Protein AF-A0A2D8HMZ0-F1 (afdb_monomer)

Sequence (240 aa):
MDLAPVIDDAEAVPITANALNLPIRTHDDRSRSYRYSRNSVSSGREVEQSEIVRIVREVLAQGSRTVHESLTPRTPSPRETVTAQVAQSTCLERAAQYVNQLTDSVGAKRIEVVGDPTMAPRGVFAWNSIKIRGCVSKSVLAHEVGHYIHALSSGWSWGTMSADSMVFCIGFDSETDRCEGGWLSDGGKTSEALVAPGVEHAAHCIGYVLSDIYGSYTKCPHDHLITEAHNRIQLLHTFL

Secondary structure (DSSP, 8-state):
---PPPP---PBPP--TT---------------------------SSHHHHHHHHHHHHHHHHHHSS-S-----PPPHHHHHHHHHHHHHHHHHHHHHHHHHHHTTTPPPPEEEE-TTS-SSEEE-SSEEEE-SPPPHHHHHHHHHHHHHHHHTTS-HHHHHHHGGGG-TTEETTTTEETTS-B-HHHHHHHHTT-TTHHHHHHHHHHHHH---STTS----HHHHHHHHHHHHHHHHH-

Nearest PDB structures (foldseek):
  6u7f-assembly2_B  TM=3.891E-01  e=1.536E-01  Homo sapiens
  8sln-assembly1_A-2  TM=3.031E-01  e=3.774E-01  Deinococcus geothermalis DSM 11300
  7tu2-assembly1_B-2  TM=3.751E-01  e=7.009E+00  Leeuwenhoekiella blandensis MED217
  7tu8-assembly1_A  TM=3.885E-01  e=8.776E+00  Leeuwenhoekiella blandensis MED217

Structure (mmCIF, N/CA/C/O backbone):
data_AF-A0A2D8HMZ0-F1
#
_entry.id   AF-A0A2D8HMZ0-F1
#
loop_
_atom_site.group_PDB
_atom_site.id
_atom_site.type_symbol
_atom_site.label_atom_id
_atom_site.label_alt_id
_atom_site.label_comp_id
_atom_site.label_asym_id
_atom_site.label_entity_id
_atom_site.label_seq_id
_atom_site.pdbx_PDB_ins_code
_atom_site.Cartn_x
_atom_site.Cartn_y
_atom_site.Cartn_z
_atom_site.occupancy
_atom_site.B_iso_or_equiv
_atom_site.auth_seq_id
_atom_site.auth_comp_id
_atom_site.auth_asym_id
_atom_site.auth_atom_id
_atom_site.pdbx_PDB_model_num
ATOM 1 N N . MET A 1 1 ? 20.963 1.931 10.774 1.00 39.38 1 MET A N 1
ATOM 2 C CA . MET A 1 1 ? 19.556 1.643 10.449 1.00 39.38 1 MET A CA 1
ATOM 3 C C . MET A 1 1 ? 19.066 2.852 9.691 1.00 39.38 1 MET A C 1
ATOM 5 O O . MET A 1 1 ? 18.973 3.909 10.303 1.00 39.38 1 MET A O 1
ATOM 9 N N . ASP A 1 2 ? 18.889 2.726 8.380 1.00 46.28 2 ASP A N 1
ATOM 10 C CA . ASP A 1 2 ? 18.288 3.795 7.586 1.00 46.28 2 ASP A CA 1
ATOM 11 C C . ASP A 1 2 ? 16.826 3.924 8.004 1.00 46.28 2 ASP A C 1
ATOM 13 O O . ASP A 1 2 ? 16.095 2.932 8.056 1.00 46.28 2 ASP A O 1
ATOM 17 N N . LEU A 1 3 ? 16.432 5.131 8.403 1.00 54.38 3 LEU A N 1
ATOM 18 C CA . LEU A 1 3 ? 15.049 5.419 8.744 1.00 54.38 3 LEU A CA 1
ATOM 19 C C . LEU A 1 3 ? 14.260 5.430 7.444 1.00 54.38 3 LEU A C 1
ATOM 21 O O . LEU A 1 3 ? 14.483 6.277 6.581 1.00 54.38 3 LEU A O 1
ATOM 25 N N . ALA A 1 4 ? 13.361 4.470 7.308 1.00 59.84 4 ALA A N 1
ATOM 26 C CA . ALA A 1 4 ? 12.454 4.439 6.187 1.00 59.84 4 ALA A CA 1
ATOM 27 C C . ALA A 1 4 ? 11.478 5.627 6.254 1.00 59.84 4 ALA A C 1
ATOM 29 O O . ALA A 1 4 ? 11.056 6.007 7.356 1.00 59.84 4 ALA A O 1
ATOM 30 N N . PRO A 1 5 ? 11.118 6.227 5.109 1.00 72.00 5 PRO A N 1
ATOM 31 C CA . PRO A 1 5 ? 10.159 7.316 5.085 1.00 72.00 5 PRO A CA 1
ATOM 32 C C . PRO A 1 5 ? 8.776 6.830 5.527 1.00 72.00 5 PRO A C 1
ATOM 34 O O . PRO A 1 5 ? 8.426 5.652 5.412 1.00 72.00 5 PRO A O 1
ATOM 37 N N . VAL A 1 6 ? 7.981 7.771 6.032 1.00 62.69 6 VAL A N 1
ATOM 38 C CA . VAL A 1 6 ? 6.532 7.595 6.108 1.00 62.69 6 VAL A CA 1
ATOM 39 C C . VAL A 1 6 ? 6.020 7.692 4.678 1.00 62.69 6 VAL A C 1
ATOM 41 O O . VAL A 1 6 ? 6.245 8.712 4.027 1.00 62.69 6 VAL A O 1
ATOM 44 N N . ILE A 1 7 ? 5.399 6.625 4.194 1.00 58.69 7 ILE A N 1
ATOM 45 C CA . ILE A 1 7 ? 4.913 6.552 2.822 1.00 58.69 7 ILE A CA 1
ATOM 46 C C . ILE A 1 7 ? 3.508 7.167 2.816 1.00 58.69 7 ILE A C 1
ATOM 48 O O . ILE A 1 7 ? 2.666 6.774 3.621 1.00 58.69 7 ILE A O 1
ATOM 52 N N . ASP A 1 8 ? 3.317 8.220 2.020 1.00 57.41 8 ASP A N 1
ATOM 53 C CA . ASP A 1 8 ? 2.066 8.978 1.938 1.00 57.41 8 ASP A CA 1
ATOM 54 C C . ASP A 1 8 ? 1.341 8.654 0.627 1.00 57.41 8 ASP A C 1
ATOM 56 O O . ASP A 1 8 ? 1.974 8.578 -0.427 1.00 57.41 8 ASP A O 1
ATOM 60 N N . ASP A 1 9 ? 0.023 8.494 0.724 1.00 56.12 9 ASP A N 1
ATOM 61 C CA . ASP A 1 9 ? -0.858 7.932 -0.294 1.00 56.12 9 ASP A CA 1
ATOM 62 C C . ASP A 1 9 ? -0.676 8.554 -1.686 1.00 56.12 9 ASP A C 1
ATOM 64 O O . ASP A 1 9 ? -0.770 9.775 -1.882 1.00 56.12 9 ASP A O 1
ATOM 68 N N . ALA A 1 10 ? -0.591 7.693 -2.696 1.00 60.09 10 ALA A N 1
ATOM 69 C CA . ALA A 1 10 ? -0.873 8.050 -4.074 1.00 60.09 10 ALA A CA 1
ATOM 70 C C . ALA A 1 10 ? -2.280 7.586 -4.481 1.00 60.09 10 ALA A C 1
ATOM 72 O O . ALA A 1 10 ? -2.564 6.394 -4.605 1.00 60.09 10 ALA A O 1
ATOM 73 N N . GLU A 1 11 ? -3.183 8.533 -4.749 1.00 61.88 11 GLU A N 1
ATOM 74 C CA . GLU A 1 11 ? -4.528 8.199 -5.228 1.00 61.88 11 GLU A CA 1
ATOM 75 C C . GLU A 1 11 ? -4.494 7.660 -6.669 1.00 61.88 11 GLU A C 1
ATOM 77 O O . GLU A 1 11 ? -3.919 8.280 -7.576 1.00 61.88 11 GLU A O 1
ATOM 82 N N . ALA A 1 12 ? -5.173 6.532 -6.905 1.00 58.41 12 ALA A N 1
ATOM 83 C CA . ALA A 1 12 ? -5.391 5.990 -8.243 1.00 58.41 12 ALA A CA 1
ATOM 84 C C . ALA A 1 12 ? -6.479 6.744 -9.019 1.00 58.41 12 ALA A C 1
ATOM 86 O O . ALA A 1 12 ? -7.501 7.146 -8.462 1.00 58.41 12 ALA A O 1
ATOM 87 N N . VAL A 1 13 ? -6.329 6.840 -10.347 1.00 49.44 13 VAL A N 1
ATOM 88 C CA . VAL A 1 13 ? -7.386 7.394 -11.210 1.00 49.44 13 VAL A CA 1
ATOM 89 C C . VAL A 1 13 ? -8.573 6.416 -11.289 1.00 49.44 13 VAL A C 1
ATOM 91 O O . VAL A 1 13 ? -8.369 5.238 -11.631 1.00 49.44 13 VAL A O 1
ATOM 94 N N . PRO A 1 14 ? -9.824 6.855 -11.047 1.00 44.34 14 PRO A N 1
ATOM 95 C CA . PRO A 1 14 ? -11.000 6.025 -11.294 1.00 44.34 14 PRO A CA 1
ATOM 96 C C . PRO A 1 14 ? -11.150 5.753 -12.799 1.00 44.34 14 PRO A C 1
ATOM 98 O O . PRO A 1 14 ? -11.305 6.676 -13.596 1.00 44.34 14 PRO A O 1
ATOM 101 N N . ILE A 1 15 ? -11.119 4.479 -13.208 1.00 42.75 15 ILE A N 1
ATOM 102 C CA . ILE A 1 15 ? -11.474 4.090 -14.582 1.00 42.75 15 ILE A CA 1
ATOM 103 C C . ILE A 1 15 ? -12.991 3.926 -14.621 1.00 42.75 15 ILE A C 1
ATOM 105 O O . ILE A 1 15 ? -13.540 3.026 -13.988 1.00 42.75 15 ILE A O 1
ATOM 109 N N . THR A 1 16 ? -13.677 4.783 -15.374 1.00 31.58 16 THR A N 1
ATOM 110 C CA . THR A 1 16 ? -15.047 4.484 -15.800 1.00 31.58 16 THR A CA 1
ATOM 111 C C . THR A 1 16 ? -14.987 3.320 -16.792 1.00 31.58 16 THR A C 1
ATOM 113 O O . THR A 1 16 ? -14.146 3.305 -17.688 1.00 31.58 16 THR A O 1
ATOM 116 N N . ALA A 1 17 ? -15.847 2.316 -16.618 1.00 31.31 17 ALA A N 1
ATOM 117 C CA . ALA A 1 17 ? -15.794 1.009 -17.288 1.00 31.31 17 ALA A CA 1
ATOM 118 C C . ALA A 1 17 ? -15.995 1.006 -18.830 1.00 31.31 17 ALA A C 1
ATOM 120 O O . ALA A 1 17 ? -16.311 -0.030 -19.401 1.00 31.31 17 ALA A O 1
ATOM 121 N N . ASN A 1 18 ? -15.790 2.127 -19.529 1.00 30.95 18 ASN A N 1
ATOM 122 C CA . ASN A 1 18 ? -16.039 2.270 -20.970 1.00 30.95 18 ASN A CA 1
ATOM 123 C C . ASN A 1 18 ? -14.775 2.338 -21.852 1.00 30.95 18 ASN A C 1
ATOM 125 O O . ASN A 1 18 ? -14.897 2.586 -23.048 1.00 30.95 18 ASN A O 1
ATOM 129 N N . ALA A 1 19 ? -13.569 2.116 -21.318 1.00 32.25 19 ALA A N 1
ATOM 130 C CA . ALA A 1 19 ? -12.326 2.248 -22.098 1.00 32.25 19 ALA A CA 1
ATOM 131 C C . ALA A 1 19 ? -11.781 0.938 -22.714 1.00 32.25 19 ALA A C 1
ATOM 133 O O . ALA A 1 19 ? -10.764 0.965 -23.404 1.00 32.25 19 ALA A O 1
ATOM 134 N N . LEU A 1 20 ? -12.451 -0.205 -22.534 1.00 33.38 20 LEU A N 1
ATOM 135 C CA . LEU A 1 20 ? -12.100 -1.459 -23.215 1.00 33.38 20 LEU A CA 1
ATOM 136 C C . LEU A 1 20 ? -12.752 -1.515 -24.603 1.00 33.38 20 LEU A C 1
ATOM 138 O O . LEU A 1 20 ? -13.708 -2.256 -24.793 1.00 33.38 20 LEU A O 1
ATOM 142 N N . ASN A 1 21 ? -12.290 -0.688 -25.550 1.00 33.19 21 ASN A N 1
ATOM 143 C CA . ASN A 1 21 ? -12.418 -0.941 -26.997 1.00 33.19 21 ASN A CA 1
ATOM 144 C C . ASN A 1 21 ? -11.775 0.173 -27.835 1.00 33.19 21 ASN A C 1
ATOM 146 O O . ASN A 1 21 ? -12.470 0.890 -28.547 1.00 33.19 21 ASN A O 1
ATOM 150 N N . LEU A 1 22 ? -10.447 0.301 -27.824 1.00 29.25 22 LEU A N 1
ATOM 151 C CA . LEU A 1 22 ? -9.743 0.876 -28.976 1.00 29.25 22 LEU A CA 1
ATOM 152 C C . LEU A 1 22 ? -8.413 0.137 -29.202 1.00 29.25 22 LEU A C 1
ATOM 154 O O . LEU A 1 22 ? -7.592 0.078 -28.287 1.00 29.25 22 LEU A O 1
ATOM 158 N N . PRO A 1 23 ? -8.177 -0.441 -30.396 1.00 30.45 23 PRO A N 1
ATOM 159 C CA . PRO A 1 23 ? -6.917 -1.098 -30.708 1.00 30.45 23 PRO A CA 1
ATOM 160 C C . PRO A 1 23 ? -5.803 -0.058 -30.862 1.00 30.45 23 PRO A C 1
ATOM 162 O O . PRO A 1 23 ? -5.932 0.914 -31.611 1.00 30.45 23 PRO A O 1
ATOM 165 N N . ILE A 1 24 ? -4.693 -0.297 -30.164 1.00 31.02 24 ILE A N 1
ATOM 166 C CA . ILE A 1 24 ? -3.445 0.462 -30.269 1.00 31.02 24 ILE A CA 1
ATOM 167 C C . ILE A 1 24 ? -2.937 0.338 -31.713 1.00 31.02 24 ILE A C 1
ATOM 169 O O . ILE A 1 24 ? -2.471 -0.720 -32.132 1.00 31.02 24 ILE A O 1
ATOM 173 N N . ARG A 1 25 ? -3.045 1.417 -32.499 1.00 27.14 25 ARG A N 1
ATOM 174 C CA . ARG A 1 25 ? -2.344 1.536 -33.783 1.00 27.14 25 ARG A CA 1
ATOM 175 C C . ARG A 1 25 ? -0.911 1.972 -33.515 1.00 27.14 25 ARG A C 1
ATOM 177 O O . ARG A 1 25 ? -0.662 3.112 -33.140 1.00 27.14 25 ARG A O 1
ATOM 184 N N . THR A 1 26 ? 0.019 1.066 -33.774 1.00 34.50 26 THR A N 1
ATOM 185 C CA . THR A 1 26 ? 1.427 1.372 -34.017 1.00 34.50 26 THR A CA 1
ATOM 186 C C . THR A 1 26 ? 1.543 2.284 -35.239 1.00 34.50 26 THR A C 1
ATOM 188 O O . THR A 1 26 ? 1.126 1.885 -36.328 1.00 34.50 26 THR A O 1
ATOM 191 N N . HIS A 1 27 ? 2.117 3.478 -35.093 1.00 29.09 27 HIS A N 1
ATOM 192 C CA . HIS A 1 27 ? 2.704 4.184 -36.228 1.00 29.09 27 HIS A CA 1
ATOM 193 C C . HIS A 1 27 ? 3.986 4.910 -35.833 1.00 29.09 27 HIS A C 1
ATOM 195 O O . HIS A 1 27 ? 4.018 5.720 -34.910 1.00 29.09 27 HIS A O 1
ATOM 201 N N . ASP A 1 28 ? 5.008 4.541 -36.589 1.00 29.94 28 ASP A N 1
ATOM 202 C CA . ASP A 1 28 ? 6.397 4.961 -36.582 1.00 29.94 28 ASP A CA 1
ATOM 203 C C . ASP A 1 28 ? 6.597 6.323 -37.284 1.00 29.94 28 ASP A C 1
ATOM 205 O O . ASP A 1 28 ? 5.830 6.680 -38.182 1.00 29.94 28 ASP A O 1
ATOM 209 N N . ASP A 1 29 ? 7.658 7.022 -36.873 1.00 32.66 29 ASP A N 1
ATOM 210 C CA . ASP A 1 29 ? 8.452 8.061 -37.553 1.00 32.66 29 ASP A CA 1
ATOM 211 C C . ASP A 1 29 ? 7.802 9.147 -38.449 1.00 32.66 29 ASP A C 1
ATOM 213 O O . ASP A 1 29 ? 7.353 8.886 -39.566 1.00 32.66 29 ASP A O 1
ATOM 217 N N . ARG A 1 30 ? 8.004 10.433 -38.088 1.00 28.33 30 ARG A N 1
ATOM 218 C CA . ARG A 1 30 ? 8.877 11.358 -38.862 1.00 28.33 30 ARG A CA 1
ATOM 219 C C . ARG A 1 30 ? 8.951 12.790 -38.321 1.00 28.33 30 ARG A C 1
ATOM 221 O O . ARG A 1 30 ? 7.962 13.441 -38.002 1.00 28.33 30 ARG A O 1
ATOM 228 N N . SER A 1 31 ? 10.171 13.309 -38.398 1.00 33.91 31 SER A N 1
ATOM 229 C CA . SER A 1 31 ? 10.621 14.690 -38.236 1.00 33.91 31 SER A CA 1
ATOM 230 C C . SER A 1 31 ? 9.743 15.753 -38.916 1.00 33.91 31 SER A C 1
ATOM 232 O O . SER A 1 31 ? 9.449 15.640 -40.108 1.00 33.91 31 SER A O 1
ATOM 234 N N . ARG A 1 32 ? 9.492 16.886 -38.237 1.00 32.19 32 ARG A N 1
ATOM 235 C CA . ARG A 1 32 ? 9.412 18.199 -38.908 1.00 32.19 32 ARG A CA 1
ATOM 236 C C . ARG A 1 32 ? 9.551 19.390 -37.955 1.00 32.19 32 ARG A C 1
ATOM 238 O O . ARG A 1 32 ? 8.649 19.741 -37.207 1.00 32.19 32 ARG A O 1
ATOM 245 N N . SER A 1 33 ? 10.707 20.038 -38.077 1.00 32.75 33 SER A N 1
ATOM 246 C CA . SER A 1 33 ? 10.974 21.427 -37.702 1.00 32.75 33 SER A CA 1
ATOM 247 C C . SER A 1 33 ? 9.959 22.377 -38.348 1.00 32.75 33 SER A C 1
ATOM 249 O O . SER A 1 33 ? 9.762 22.314 -39.563 1.00 32.75 33 SER A O 1
ATOM 251 N N . TYR A 1 34 ? 9.379 23.291 -37.563 1.00 29.34 34 TYR A N 1
ATOM 252 C CA . TYR A 1 34 ? 8.787 24.519 -38.091 1.00 29.34 34 TYR A CA 1
ATOM 253 C C . TYR A 1 34 ? 9.207 25.747 -37.281 1.00 29.34 34 TYR A C 1
ATOM 255 O O . TYR A 1 34 ? 9.022 25.843 -36.070 1.00 29.34 34 TYR A O 1
ATOM 263 N N . ARG A 1 35 ? 9.805 26.680 -38.028 1.00 29.39 35 ARG A N 1
ATOM 264 C CA . ARG A 1 35 ? 10.269 28.006 -37.628 1.00 29.39 35 ARG A CA 1
ATOM 265 C C . ARG A 1 35 ? 9.114 28.876 -37.137 1.00 29.39 35 ARG A C 1
ATOM 267 O O . ARG A 1 35 ? 8.067 28.952 -37.774 1.00 29.39 35 ARG A O 1
ATOM 274 N N . TYR A 1 36 ? 9.389 29.621 -36.074 1.00 26.03 36 TYR A N 1
ATOM 275 C CA . TYR A 1 36 ? 8.614 30.775 -35.638 1.00 26.03 36 TYR A CA 1
ATOM 276 C C . TYR A 1 36 ? 8.790 31.924 -36.645 1.00 26.03 36 TYR A C 1
ATOM 278 O O . TYR A 1 36 ? 9.917 32.320 -36.940 1.00 26.03 36 TYR A O 1
ATOM 286 N N . SER A 1 37 ? 7.689 32.483 -37.145 1.00 27.66 37 SER A N 1
ATOM 287 C CA . SER A 1 37 ? 7.674 33.788 -37.810 1.00 27.66 37 SER A CA 1
ATOM 288 C C . SER A 1 37 ? 6.446 34.546 -37.313 1.00 27.66 37 SER A C 1
ATOM 290 O O . SER A 1 37 ? 5.314 34.118 -37.529 1.00 27.66 37 SER A O 1
ATOM 292 N N . ARG A 1 38 ? 6.672 35.631 -36.566 1.00 30.23 38 ARG A N 1
ATOM 293 C CA . ARG A 1 38 ? 5.640 36.487 -35.968 1.00 30.23 38 ARG A CA 1
ATOM 294 C C . ARG A 1 38 ? 5.696 37.843 -36.662 1.00 30.23 38 ARG A C 1
ATOM 296 O O . ARG A 1 38 ? 6.752 38.464 -36.635 1.00 30.23 38 ARG A O 1
ATOM 303 N N . ASN A 1 39 ? 4.581 38.273 -37.256 1.00 27.94 39 ASN A N 1
ATOM 304 C CA . ASN A 1 39 ? 4.075 39.654 -37.215 1.00 27.94 39 ASN A CA 1
ATOM 305 C C . ASN A 1 39 ? 2.786 39.790 -38.042 1.00 27.94 39 ASN A C 1
ATOM 307 O O . ASN A 1 39 ? 2.826 39.696 -39.265 1.00 27.94 39 ASN A O 1
ATOM 311 N N . SER A 1 40 ? 1.654 40.063 -37.384 1.00 29.70 40 SER A N 1
ATOM 312 C CA . SER A 1 40 ? 0.763 41.210 -37.669 1.00 29.70 40 SER A CA 1
ATOM 313 C C . SER A 1 40 ? -0.453 41.226 -36.723 1.00 29.70 40 SER A C 1
ATOM 315 O O . SER A 1 40 ? -0.867 40.203 -36.190 1.00 29.70 40 SER A O 1
ATOM 317 N N . VAL A 1 41 ? -0.920 42.447 -36.459 1.00 35.84 41 VAL A N 1
ATOM 318 C CA . VAL A 1 41 ? -1.784 42.957 -35.378 1.00 35.84 41 VAL A CA 1
ATOM 319 C C . VAL A 1 41 ? -3.283 42.778 -35.679 1.00 35.84 41 VAL A C 1
ATOM 321 O O . VAL A 1 41 ? -3.665 42.887 -36.839 1.00 35.84 41 VAL A O 1
ATOM 324 N N . SER A 1 42 ? -4.142 42.643 -34.653 1.00 30.19 42 SER A N 1
ATOM 325 C CA . SER A 1 42 ? -5.484 43.265 -34.668 1.00 30.19 42 SER A CA 1
ATOM 326 C C . SER A 1 42 ? -6.110 43.388 -33.268 1.00 30.19 42 SER A C 1
ATOM 328 O O . SER A 1 42 ? -6.012 42.480 -32.443 1.00 30.19 42 SER A O 1
ATOM 330 N N . SER A 1 43 ? -6.723 44.550 -33.029 1.00 39.50 43 SER A N 1
ATOM 331 C CA . SER A 1 43 ? -7.375 45.043 -31.812 1.00 39.50 43 SER A CA 1
ATOM 332 C C . SER A 1 43 ? -8.502 44.160 -31.277 1.00 39.50 43 SER A C 1
ATOM 334 O O . SER A 1 43 ? -9.338 43.680 -32.037 1.00 39.50 43 SER A O 1
ATOM 336 N N . GLY A 1 44 ? -8.602 44.065 -29.946 1.00 35.50 44 GLY A N 1
ATOM 337 C CA . GLY A 1 44 ? -9.776 43.485 -29.281 1.00 35.50 44 GLY A CA 1
ATOM 338 C C . GLY A 1 44 ? -9.672 43.298 -27.765 1.00 35.50 44 GLY A C 1
ATOM 339 O O . GLY A 1 44 ? -10.327 42.412 -27.23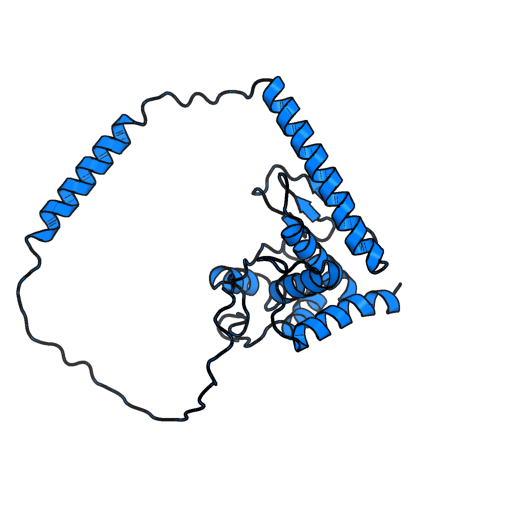7 1.00 35.50 44 GLY A O 1
ATOM 340 N N . ARG A 1 45 ? -8.828 44.058 -27.049 1.00 39.59 45 ARG A N 1
ATOM 341 C CA . ARG A 1 45 ? -8.457 43.730 -25.655 1.00 39.59 45 ARG A CA 1
ATOM 342 C C . ARG A 1 45 ? -8.629 44.834 -24.611 1.00 39.59 45 ARG A C 1
ATOM 344 O O . ARG A 1 45 ? -8.128 44.681 -23.504 1.00 39.59 45 ARG A O 1
ATOM 351 N N . GLU A 1 46 ? -9.354 45.907 -24.920 1.00 40.03 46 GLU A N 1
ATOM 352 C CA . GLU A 1 46 ? -9.531 47.017 -23.964 1.00 40.03 46 GLU A CA 1
ATOM 353 C C . GLU A 1 46 ? -10.936 47.133 -23.354 1.00 40.03 46 GLU A C 1
ATOM 355 O O . GLU A 1 46 ? -11.132 47.945 -22.457 1.00 40.03 46 GLU A O 1
ATOM 360 N N . VAL A 1 47 ? -11.902 46.286 -23.736 1.00 41.38 47 VAL A N 1
ATOM 361 C CA . VAL A 1 47 ? -13.265 46.335 -23.156 1.00 41.38 47 VAL A CA 1
ATOM 362 C C . VAL A 1 47 ? -13.492 45.272 -22.062 1.00 41.38 47 VAL A C 1
ATOM 364 O O . VAL A 1 47 ? -14.192 45.546 -21.089 1.00 41.38 47 VAL A O 1
ATOM 367 N N . GLU A 1 48 ? -12.822 44.112 -22.117 1.00 45.12 48 GLU A N 1
ATOM 368 C CA . GLU A 1 48 ? -13.021 43.009 -21.148 1.00 45.12 48 GLU A CA 1
ATOM 369 C C . GLU A 1 48 ? -12.365 43.223 -19.771 1.00 45.12 48 GLU A C 1
ATOM 371 O O . GLU A 1 48 ? -12.805 42.642 -18.778 1.00 45.12 48 GLU A O 1
ATOM 376 N N . GLN A 1 49 ? -11.338 44.075 -19.653 1.00 44.16 49 GLN A N 1
ATOM 377 C CA . GLN A 1 49 ? -10.679 44.291 -18.355 1.00 44.16 49 GLN A CA 1
ATOM 378 C C . GLN A 1 49 ? -11.553 45.073 -17.363 1.00 44.16 49 GLN A C 1
ATOM 380 O O . GLN A 1 49 ? -11.386 44.919 -16.154 1.00 44.16 49 GLN A O 1
ATOM 385 N N . SER A 1 50 ? -12.508 45.879 -17.838 1.00 52.72 50 SER A N 1
ATOM 386 C CA . SER A 1 50 ? -13.348 46.694 -16.947 1.00 52.72 50 SER A CA 1
ATOM 387 C C . SER A 1 50 ? -14.404 45.867 -16.202 1.00 52.72 50 SER A C 1
ATOM 389 O O . SER A 1 50 ? -14.707 46.142 -15.038 1.00 52.72 50 SER A O 1
ATOM 391 N N . GLU A 1 51 ? -14.918 44.808 -16.832 1.00 53.09 51 GLU A N 1
ATOM 392 C CA . GLU A 1 51 ? -15.998 43.995 -16.276 1.00 53.09 51 GLU A CA 1
ATOM 393 C C . GLU A 1 51 ? -15.473 42.971 -15.262 1.00 53.09 51 GLU A C 1
ATOM 395 O O . GLU A 1 51 ? -16.042 42.825 -14.178 1.00 53.09 51 GLU A O 1
ATOM 400 N N . ILE A 1 52 ? -14.311 42.367 -15.537 1.00 54.88 52 ILE A N 1
ATOM 401 C CA . ILE A 1 52 ? -13.625 41.462 -14.601 1.00 54.88 52 ILE A CA 1
ATOM 402 C C . ILE A 1 52 ? -13.228 42.210 -13.322 1.00 54.88 52 ILE A C 1
ATOM 404 O O . ILE A 1 52 ? -13.438 41.707 -12.220 1.00 54.88 52 ILE A O 1
ATOM 408 N N . VAL A 1 53 ? -12.722 43.443 -13.434 1.00 55.66 53 VAL A N 1
ATOM 409 C CA . VAL A 1 53 ? -12.350 44.253 -12.260 1.00 55.66 53 VAL A CA 1
ATOM 410 C C . VAL A 1 53 ? -13.578 44.630 -11.419 1.00 55.66 53 VAL A C 1
ATOM 412 O O . VAL A 1 53 ? -13.485 44.674 -10.189 1.00 55.66 53 VAL A O 1
ATOM 415 N N . ARG A 1 54 ? -14.744 44.847 -12.046 1.00 59.97 54 ARG A N 1
ATOM 416 C CA . ARG A 1 54 ? -16.008 45.086 -11.330 1.00 59.97 54 ARG A CA 1
ATOM 417 C C . ARG A 1 54 ? -16.473 43.837 -10.576 1.00 59.97 54 ARG A C 1
ATOM 419 O O . ARG A 1 54 ? -16.778 43.941 -9.390 1.00 59.97 54 ARG A O 1
ATOM 426 N N . ILE A 1 55 ? -16.454 42.673 -11.229 1.00 56.69 55 ILE A N 1
ATOM 427 C CA . ILE A 1 55 ? -16.844 41.388 -10.625 1.00 56.69 55 ILE A CA 1
ATOM 428 C C . ILE A 1 55 ? -15.926 41.050 -9.445 1.00 56.69 55 ILE A C 1
ATOM 430 O O . ILE A 1 55 ? -16.407 40.699 -8.371 1.00 56.69 55 ILE A O 1
ATOM 434 N N . VAL A 1 56 ? -14.610 41.237 -9.589 1.00 57.25 56 VAL A N 1
ATOM 435 C CA . VAL A 1 56 ? -13.648 40.992 -8.502 1.00 57.25 56 VAL A CA 1
ATOM 436 C C . VAL A 1 56 ? -13.909 41.913 -7.304 1.00 57.25 56 VAL A C 1
ATOM 438 O O . VAL A 1 56 ? -13.847 41.456 -6.164 1.00 57.25 56 VAL A O 1
ATOM 441 N N . ARG A 1 57 ? -14.268 43.188 -7.519 1.00 57.00 57 ARG A N 1
ATOM 442 C CA . ARG A 1 57 ? -14.643 44.090 -6.413 1.00 57.00 57 ARG A CA 1
ATOM 443 C C . ARG A 1 57 ? -15.959 43.706 -5.742 1.00 57.00 57 ARG A C 1
ATOM 445 O O . ARG A 1 57 ? -16.043 43.812 -4.522 1.00 57.00 57 ARG A O 1
ATOM 452 N N . GLU A 1 58 ? -16.965 43.262 -6.494 1.00 54.81 58 GLU A N 1
ATOM 453 C CA . GLU A 1 58 ? -18.237 42.792 -5.923 1.00 54.81 58 GLU A CA 1
ATOM 454 C C . GLU A 1 58 ? -18.050 41.510 -5.099 1.00 54.81 58 GLU A C 1
ATOM 456 O O . GLU A 1 58 ? -18.565 41.428 -3.983 1.00 54.81 58 GLU A O 1
ATOM 461 N N . VAL A 1 59 ? -17.235 40.563 -5.577 1.00 55.56 59 VAL A N 1
ATOM 462 C CA . VAL A 1 59 ? -16.894 39.330 -4.845 1.00 55.56 59 VAL A CA 1
ATOM 463 C C . VAL A 1 59 ? -16.095 39.637 -3.576 1.00 55.56 59 VAL A C 1
ATOM 465 O O . VAL A 1 59 ? -16.390 39.088 -2.515 1.00 55.56 59 VAL A O 1
ATOM 468 N N . LEU A 1 60 ? -15.132 40.564 -3.635 1.00 53.00 60 LEU A N 1
ATOM 469 C CA . LEU A 1 60 ? -14.374 40.987 -2.451 1.00 53.00 60 LEU A CA 1
ATOM 470 C C . LEU A 1 60 ? -15.258 41.729 -1.432 1.00 53.00 60 LEU A C 1
ATOM 472 O O . LEU A 1 60 ? -15.126 41.505 -0.230 1.00 53.00 60 LEU A O 1
ATOM 476 N N . ALA A 1 61 ? -16.207 42.552 -1.887 1.00 49.38 61 ALA A N 1
ATOM 477 C CA . ALA A 1 61 ? -17.151 43.239 -1.004 1.00 49.38 61 ALA A CA 1
ATOM 478 C C . ALA A 1 61 ? -18.172 42.282 -0.356 1.00 49.38 61 ALA A C 1
ATOM 480 O O . ALA A 1 61 ? -18.570 42.500 0.792 1.00 49.38 61 ALA A O 1
ATOM 481 N N . GLN A 1 62 ? -18.576 41.214 -1.054 1.00 48.59 62 GLN A N 1
ATOM 482 C CA . GLN A 1 62 ? -19.414 40.150 -0.490 1.00 48.59 62 GLN A CA 1
ATOM 483 C C . GLN A 1 62 ? -18.631 39.281 0.504 1.00 48.59 62 GLN A C 1
ATOM 485 O O . GLN A 1 62 ? -19.144 39.008 1.588 1.00 48.59 62 GLN A O 1
ATOM 490 N N . GLY A 1 63 ? -17.368 38.955 0.208 1.00 42.59 63 GLY A N 1
ATOM 491 C CA . GLY A 1 63 ? -16.478 38.236 1.124 1.00 42.59 63 GLY A CA 1
ATOM 492 C C . GLY A 1 63 ? -16.202 38.996 2.426 1.00 42.59 63 GLY A C 1
ATOM 493 O O . GLY A 1 63 ? -16.157 38.389 3.492 1.00 42.59 63 GLY A O 1
ATOM 494 N N . SER A 1 64 ? -16.105 40.330 2.385 1.00 43.91 64 SER A N 1
ATOM 495 C CA . SER A 1 64 ? -15.911 41.144 3.595 1.00 43.91 64 SER A CA 1
ATOM 496 C C . SER A 1 64 ? -17.155 41.287 4.482 1.00 43.91 64 SER A C 1
ATOM 498 O O . SER A 1 64 ? -17.005 41.630 5.653 1.00 43.91 64 SER A O 1
ATOM 500 N N . ARG A 1 65 ? -18.373 41.007 3.992 1.00 40.94 65 ARG A N 1
ATOM 501 C CA . ARG A 1 65 ? -19.599 41.069 4.820 1.00 40.94 65 ARG A CA 1
ATOM 502 C C . ARG A 1 65 ? -19.908 39.772 5.573 1.00 40.94 65 ARG A C 1
ATOM 504 O O . ARG A 1 65 ? -20.660 39.820 6.539 1.00 40.94 65 ARG A O 1
ATOM 511 N N . THR A 1 66 ? -19.293 38.650 5.204 1.00 44.38 66 THR A N 1
ATOM 512 C CA . THR A 1 66 ? -19.440 37.352 5.895 1.00 44.38 66 THR A CA 1
ATOM 513 C C . THR A 1 66 ? -18.371 37.076 6.959 1.00 44.38 66 THR A C 1
ATOM 515 O O . THR A 1 66 ? -18.444 36.062 7.641 1.00 44.38 66 THR A O 1
ATOM 518 N N . VAL A 1 67 ? -17.391 37.970 7.149 1.00 41.56 67 VAL A N 1
ATOM 519 C CA . VAL A 1 67 ? -16.234 37.762 8.056 1.00 41.56 67 VAL A CA 1
ATOM 520 C C . VAL A 1 67 ? -16.388 38.513 9.396 1.00 41.56 67 VAL A C 1
ATOM 522 O O . VAL A 1 67 ? -15.441 38.666 10.161 1.00 41.56 67 VAL A O 1
ATOM 525 N N . HIS A 1 68 ? -17.592 38.984 9.727 1.00 37.62 68 HIS A N 1
ATOM 526 C CA . HIS A 1 68 ? -17.877 39.638 11.015 1.00 37.62 68 HIS A CA 1
ATOM 527 C C . HIS A 1 68 ? -18.883 38.891 11.893 1.00 37.62 68 HIS A C 1
ATOM 529 O O . HIS A 1 68 ? -19.532 39.490 12.747 1.00 37.62 68 HIS A O 1
ATOM 535 N N . GLU A 1 69 ? -18.950 37.566 11.753 1.00 38.19 69 GLU A N 1
ATOM 536 C CA . GLU A 1 69 ? -19.436 36.717 12.836 1.00 38.19 69 GLU A CA 1
ATOM 537 C C . GLU A 1 69 ? -18.226 36.155 13.591 1.00 38.19 69 GLU A C 1
ATOM 539 O O . GLU A 1 69 ? -17.362 35.475 13.041 1.00 38.19 69 GLU A O 1
ATOM 544 N N . SER A 1 70 ? -18.116 36.568 14.849 1.00 38.34 70 SER A N 1
ATOM 545 C CA . SER A 1 70 ? -17.005 36.305 15.756 1.00 38.34 70 SER A CA 1
ATOM 546 C C . SER A 1 70 ? -16.684 34.806 15.848 1.00 38.34 70 SER A C 1
ATOM 548 O O . SER A 1 70 ? -17.381 34.051 16.524 1.00 38.34 70 SER A O 1
ATOM 550 N N . LEU A 1 71 ? -15.583 34.380 15.222 1.00 43.00 71 LEU A N 1
ATOM 551 C CA . LEU A 1 71 ? -14.885 33.131 15.538 1.00 43.00 71 LEU A CA 1
ATOM 552 C C . LEU A 1 71 ? -14.228 33.274 16.916 1.00 43.00 71 LEU A C 1
ATOM 554 O O . LEU A 1 71 ? -13.017 33.428 17.053 1.00 43.00 71 LEU A O 1
ATOM 558 N N . THR A 1 72 ? -15.042 33.233 17.964 1.00 43.03 72 THR A N 1
ATOM 559 C CA . THR A 1 72 ? -14.556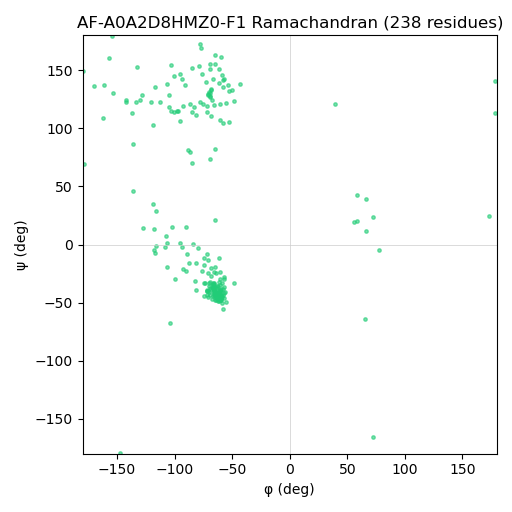 32.749 19.253 1.00 43.03 72 THR A CA 1
ATOM 560 C C . THR A 1 72 ? -14.313 31.247 19.093 1.00 43.03 72 THR A C 1
ATOM 562 O O . THR A 1 72 ? -15.219 30.547 18.631 1.00 43.03 72 THR A O 1
ATOM 565 N N . PRO A 1 73 ? -13.123 30.712 19.432 1.00 41.00 73 PRO A N 1
ATOM 566 C CA . PRO A 1 73 ? -12.916 29.272 19.483 1.00 41.00 73 PRO A CA 1
ATOM 567 C C . PRO A 1 73 ? -13.925 28.689 20.474 1.00 41.00 73 PRO A C 1
ATOM 569 O O . PRO A 1 73 ? -13.798 28.875 21.685 1.00 41.00 73 PRO A O 1
ATOM 572 N N . ARG A 1 74 ? -14.982 28.040 19.977 1.00 52.88 74 ARG A N 1
ATOM 573 C CA . ARG A 1 74 ? -15.889 27.292 20.844 1.00 52.88 74 ARG A CA 1
ATOM 574 C C . ARG A 1 74 ? -15.110 26.101 21.370 1.00 52.88 74 ARG A C 1
ATOM 576 O O . ARG A 1 74 ? -14.790 25.188 20.613 1.00 52.88 74 ARG A O 1
ATOM 583 N N . THR A 1 75 ? -14.809 26.115 22.663 1.00 53.03 75 THR A N 1
ATOM 584 C CA . THR A 1 75 ? -14.403 24.904 23.371 1.00 53.03 75 THR A CA 1
ATOM 585 C C . THR A 1 75 ? -15.503 23.863 23.150 1.00 53.03 75 THR A C 1
ATOM 587 O O . THR A 1 75 ? -16.660 24.163 23.469 1.00 53.03 75 THR A O 1
ATOM 590 N N . PRO A 1 76 ? -15.188 22.684 22.583 1.00 57.03 76 PRO A N 1
ATOM 591 C CA . PRO A 1 76 ? -16.175 21.635 22.378 1.00 57.03 76 PRO A CA 1
ATOM 592 C C . PRO A 1 76 ? -16.869 21.323 23.699 1.00 57.03 76 PRO A C 1
ATOM 594 O O . PRO A 1 76 ? -16.222 21.245 24.750 1.00 57.03 76 PRO A O 1
ATOM 597 N N . SER A 1 77 ? -18.189 21.160 23.661 1.00 64.81 77 SER A N 1
ATOM 598 C CA . SER A 1 77 ? -18.922 20.752 24.856 1.00 64.81 77 SER A CA 1
ATOM 599 C C . SER A 1 77 ? -18.379 19.401 25.341 1.00 64.81 77 SER A C 1
ATOM 601 O O . SER A 1 77 ? -18.061 18.548 24.508 1.00 64.81 77 SER A O 1
ATOM 603 N N . PRO A 1 78 ? -18.326 19.126 26.658 1.00 69.69 78 PRO A N 1
ATOM 604 C CA . PRO A 1 78 ? -17.912 17.820 27.178 1.00 69.69 78 PRO A CA 1
ATOM 605 C C . PRO A 1 78 ? -18.626 16.642 26.495 1.00 69.69 78 PRO A C 1
ATOM 607 O O . PRO A 1 78 ? -18.032 15.591 26.271 1.00 69.69 78 PRO A O 1
ATOM 610 N N . ARG A 1 79 ? -19.887 16.837 26.088 1.00 62.28 79 ARG A N 1
ATOM 611 C CA . ARG A 1 79 ? -20.676 15.840 25.354 1.00 62.28 79 ARG A CA 1
ATOM 612 C C . ARG A 1 79 ? -20.180 15.605 23.921 1.00 62.28 79 ARG A C 1
ATOM 614 O O . ARG A 1 79 ? -20.202 14.468 23.457 1.00 62.28 79 ARG A O 1
ATOM 621 N N . GLU A 1 80 ? -19.731 16.647 23.228 1.00 61.75 80 GLU A N 1
ATOM 622 C CA . GLU A 1 80 ? -19.157 16.548 21.877 1.00 61.75 80 GLU A CA 1
ATOM 623 C C . GLU A 1 80 ? -17.795 15.850 21.923 1.00 61.75 80 GLU A C 1
ATOM 625 O O . GLU A 1 80 ? -17.537 14.958 21.117 1.00 61.75 80 GLU A O 1
ATOM 630 N N . THR A 1 81 ? -16.976 16.162 22.930 1.00 62.25 81 THR A N 1
ATOM 631 C CA . THR A 1 81 ? -15.680 15.508 23.161 1.00 62.25 81 THR A CA 1
ATOM 632 C C . THR A 1 81 ? -15.836 14.012 23.433 1.00 62.25 81 THR A C 1
ATOM 634 O O . THR A 1 81 ? -15.160 13.203 22.801 1.00 62.25 81 THR A O 1
ATOM 637 N N . VAL A 1 82 ? -16.767 13.625 24.313 1.00 63.84 82 VAL A N 1
ATOM 638 C CA . VAL A 1 82 ? -17.048 12.208 24.611 1.00 63.84 82 VAL A CA 1
ATOM 639 C C . VAL A 1 82 ? -17.582 11.479 23.374 1.00 63.84 82 VAL A C 1
ATOM 641 O O . VAL A 1 82 ? -17.154 10.365 23.086 1.00 63.84 82 VAL A O 1
ATOM 644 N N . THR A 1 83 ? -18.464 12.108 22.592 1.00 63.06 83 THR A N 1
ATOM 645 C CA . THR A 1 83 ? -19.010 11.500 21.364 1.00 63.06 83 THR A CA 1
ATOM 646 C C . THR A 1 83 ? -17.920 11.283 20.310 1.00 63.06 83 THR A C 1
ATOM 648 O O . THR A 1 83 ? -17.862 10.217 19.701 1.00 63.06 83 THR A O 1
ATOM 651 N N . ALA A 1 84 ? -17.019 12.252 20.127 1.00 62.84 84 ALA A N 1
ATOM 652 C CA . ALA A 1 84 ? -15.892 12.136 19.203 1.00 62.84 84 ALA A CA 1
ATOM 653 C C . ALA A 1 84 ? -14.882 11.060 19.640 1.00 62.84 84 ALA A C 1
ATOM 655 O O . ALA A 1 84 ? -14.393 10.303 18.803 1.00 62.84 84 ALA A O 1
ATOM 656 N N . GLN A 1 85 ? -14.607 10.946 20.944 1.00 61.09 85 GLN A N 1
ATOM 657 C CA . GLN A 1 85 ? -13.735 9.902 21.494 1.00 61.09 85 GLN A CA 1
ATOM 658 C C . GLN A 1 85 ? -14.319 8.498 21.299 1.00 61.09 85 GLN A C 1
ATOM 660 O O . GLN A 1 85 ? -13.601 7.598 20.871 1.00 61.09 85 GLN A O 1
ATOM 665 N N . VAL A 1 86 ? -15.621 8.319 21.547 1.00 65.19 86 VAL A N 1
ATOM 666 C CA . VAL A 1 86 ? -16.318 7.037 21.337 1.00 65.19 86 VAL A CA 1
ATOM 667 C C . VAL A 1 86 ? -16.389 6.679 19.849 1.00 65.19 86 VAL A C 1
ATOM 669 O O . VAL A 1 86 ? -16.168 5.532 19.468 1.00 65.19 86 VAL A O 1
ATOM 672 N N . ALA A 1 87 ? -16.647 7.653 18.973 1.00 67.62 87 ALA A N 1
ATOM 673 C CA . ALA A 1 87 ? -16.596 7.423 17.533 1.00 67.62 87 ALA A CA 1
ATOM 674 C C . ALA A 1 87 ? -15.191 6.963 17.104 1.00 67.62 87 ALA A C 1
ATOM 676 O O . ALA A 1 87 ? -15.063 5.936 16.442 1.00 67.62 87 ALA A O 1
ATOM 677 N N . GLN A 1 88 ? -14.134 7.642 17.561 1.00 69.31 88 GLN A N 1
ATOM 678 C CA . GLN A 1 88 ? -12.753 7.263 17.257 1.00 69.31 88 GLN A CA 1
ATOM 679 C C . GLN A 1 88 ? -12.394 5.867 17.787 1.00 69.31 88 GLN A C 1
ATOM 681 O O . GLN A 1 88 ? -11.747 5.108 17.067 1.00 69.31 88 GLN A O 1
ATOM 686 N N . SER A 1 89 ? -12.826 5.496 18.999 1.00 74.81 89 SER A N 1
ATOM 687 C CA . SER A 1 89 ? -12.556 4.160 19.548 1.00 74.81 89 SER A CA 1
ATOM 688 C C . SER A 1 89 ? -13.238 3.066 18.725 1.00 74.81 89 SER A C 1
ATOM 690 O O . SER A 1 89 ? -12.599 2.080 18.373 1.00 74.81 89 SER A O 1
ATOM 692 N N . THR A 1 90 ? -14.489 3.277 18.299 1.00 86.44 90 THR A N 1
ATOM 693 C CA . THR A 1 90 ? -15.179 2.319 17.415 1.00 86.44 90 THR A CA 1
ATOM 694 C C . THR A 1 90 ? -14.556 2.234 16.018 1.00 86.44 90 THR A C 1
ATOM 696 O O . THR A 1 90 ? -14.507 1.147 15.439 1.00 86.44 90 THR A O 1
ATOM 699 N N . CYS A 1 91 ? -14.048 3.344 15.467 1.00 90.75 91 CYS A N 1
ATOM 700 C CA . CYS A 1 91 ? -13.301 3.338 14.206 1.00 90.75 91 CYS A CA 1
ATOM 701 C C . CYS A 1 91 ? -11.996 2.533 14.338 1.00 90.75 91 CYS A C 1
ATOM 703 O O . CYS A 1 91 ? -11.702 1.711 13.472 1.00 90.75 91 CYS A O 1
ATOM 705 N N . LEU A 1 92 ? -11.246 2.733 15.428 1.00 93.31 92 LEU A N 1
ATOM 706 C CA . LEU A 1 92 ? -9.990 2.027 15.704 1.00 93.31 92 LEU A CA 1
ATOM 707 C C . LEU A 1 92 ? -10.194 0.525 15.873 1.00 93.31 92 LEU A C 1
ATOM 709 O O . LEU A 1 92 ? -9.484 -0.257 15.250 1.00 93.31 92 LEU A O 1
ATOM 713 N N . GLU A 1 93 ? -11.189 0.114 16.658 1.00 93.81 93 GLU A N 1
ATOM 714 C CA . GLU A 1 93 ? -11.503 -1.303 16.862 1.00 93.81 93 GLU A CA 1
ATOM 715 C C . GLU A 1 93 ? -11.864 -1.996 15.544 1.00 93.81 93 GLU A C 1
ATOM 717 O O . GLU A 1 93 ? -11.347 -3.073 15.246 1.00 93.81 93 GLU A O 1
ATOM 722 N N . ARG A 1 94 ? -12.706 -1.365 14.716 1.00 95.38 94 ARG A N 1
ATOM 723 C CA . ARG A 1 94 ? -13.085 -1.907 13.400 1.00 95.38 94 ARG A CA 1
ATOM 724 C C . ARG A 1 94 ? -11.901 -1.971 12.441 1.00 95.38 94 ARG A C 1
ATOM 726 O O . ARG A 1 94 ? -11.777 -2.947 11.703 1.00 95.38 94 ARG A O 1
ATOM 733 N N . ALA A 1 95 ? -11.044 -0.952 12.449 1.00 96.25 95 ALA A N 1
ATOM 734 C CA . ALA A 1 95 ? -9.839 -0.936 11.634 1.00 96.25 95 ALA A CA 1
ATOM 735 C C . ALA A 1 95 ? -8.876 -2.052 12.055 1.00 96.25 95 ALA A C 1
ATOM 737 O O . ALA A 1 95 ? -8.448 -2.827 11.206 1.00 96.25 95 ALA A O 1
ATOM 738 N N . ALA A 1 96 ? -8.619 -2.203 13.357 1.00 97.19 96 ALA A N 1
ATOM 739 C CA . ALA A 1 96 ? -7.784 -3.269 13.901 1.00 97.19 96 ALA A CA 1
ATOM 740 C C . ALA A 1 96 ? -8.339 -4.662 13.576 1.00 97.19 96 ALA A C 1
ATOM 742 O O . ALA A 1 96 ? -7.589 -5.539 13.162 1.00 97.19 96 ALA A O 1
ATOM 743 N N . GLN A 1 97 ? -9.652 -4.875 13.710 1.00 97.50 97 GLN A N 1
ATOM 744 C CA . GLN A 1 97 ? -10.290 -6.141 13.331 1.00 97.50 97 GLN A CA 1
ATOM 745 C C . GLN A 1 97 ? -10.080 -6.469 11.851 1.00 97.50 97 GLN A C 1
ATOM 747 O O . GLN A 1 97 ? -9.740 -7.601 11.520 1.00 97.50 97 GLN A O 1
ATOM 752 N N . TYR A 1 98 ? -10.261 -5.486 10.969 1.00 97.81 98 TYR A N 1
ATOM 753 C CA . TYR A 1 98 ? -10.094 -5.686 9.535 1.00 97.81 98 TYR A CA 1
ATOM 754 C C . TYR A 1 98 ? -8.628 -5.910 9.138 1.00 97.81 98 TYR A C 1
ATOM 756 O O . TYR A 1 98 ? -8.339 -6.835 8.388 1.00 97.81 98 TYR A O 1
ATOM 764 N N . VAL A 1 99 ? -7.695 -5.129 9.690 1.00 98.00 99 VAL A N 1
ATOM 765 C CA . VAL A 1 99 ? -6.251 -5.324 9.485 1.00 98.00 99 VAL A CA 1
ATOM 766 C C . VAL A 1 99 ? -5.819 -6.710 9.963 1.00 98.00 99 VAL A C 1
ATOM 768 O O . VAL A 1 99 ? -5.166 -7.427 9.212 1.00 98.00 99 VAL A O 1
ATOM 771 N N . ASN A 1 100 ? -6.257 -7.130 11.156 1.00 97.69 100 ASN A N 1
ATOM 772 C CA . ASN A 1 100 ? -5.970 -8.467 11.678 1.00 97.69 100 ASN A CA 1
ATOM 773 C C . ASN A 1 100 ? -6.530 -9.565 10.768 1.00 97.69 100 ASN A C 1
ATOM 775 O O . ASN A 1 100 ? -5.850 -10.555 10.535 1.00 97.69 100 ASN A O 1
ATOM 779 N N . GLN A 1 101 ? -7.738 -9.391 10.221 1.00 97.88 101 GLN A N 1
ATOM 780 C CA . GLN A 1 101 ? -8.308 -10.343 9.266 1.00 97.88 101 GLN A CA 1
ATOM 781 C C . GLN A 1 101 ? -7.406 -10.518 8.031 1.00 97.88 101 GLN A C 1
ATOM 783 O O . GLN A 1 101 ? -7.212 -11.648 7.588 1.00 97.88 101 GLN A O 1
ATOM 788 N N . LEU A 1 102 ? -6.862 -9.425 7.484 1.00 97.44 102 LEU A N 1
ATOM 789 C CA . LEU A 1 102 ? -5.976 -9.473 6.316 1.00 97.44 102 LEU A CA 1
ATOM 790 C C . LEU A 1 102 ? -4.594 -10.055 6.641 1.00 97.44 102 LEU A C 1
ATOM 792 O O . LEU A 1 102 ? -4.050 -10.799 5.837 1.00 97.44 102 LEU A O 1
ATOM 796 N N . THR A 1 103 ? -4.011 -9.745 7.803 1.00 96.00 103 THR A N 1
ATOM 797 C CA . THR A 1 103 ? -2.717 -10.335 8.190 1.00 96.00 103 THR A CA 1
ATOM 798 C C . THR A 1 103 ? -2.852 -11.816 8.542 1.00 96.00 103 THR A C 1
ATOM 800 O O . THR A 1 103 ? -2.009 -12.620 8.149 1.00 96.00 103 THR A O 1
ATOM 803 N N . ASP A 1 104 ? -3.928 -12.198 9.237 1.00 95.12 104 ASP A N 1
ATOM 804 C CA . ASP A 1 104 ? -4.176 -13.585 9.640 1.00 95.12 104 ASP A CA 1
ATOM 805 C C . ASP A 1 104 ? -4.422 -14.492 8.418 1.00 95.12 104 ASP A C 1
ATOM 807 O O . ASP A 1 104 ? -4.021 -15.656 8.439 1.00 95.12 104 ASP A O 1
ATOM 811 N N . SER A 1 105 ? -5.038 -13.982 7.338 1.00 94.12 105 SER A N 1
ATOM 812 C CA . SER A 1 105 ? -5.331 -14.776 6.130 1.00 94.12 105 SER A CA 1
ATOM 813 C C . SER A 1 105 ? -4.082 -15.254 5.384 1.00 94.12 105 SER A C 1
ATOM 815 O O . SER A 1 105 ? -4.161 -16.219 4.624 1.00 94.12 105 SER A O 1
ATOM 817 N N . VAL A 1 106 ? -2.937 -14.615 5.631 1.00 93.31 106 VAL A N 1
ATOM 818 C CA . VAL A 1 106 ? -1.633 -14.933 5.024 1.00 93.31 106 VAL A CA 1
ATOM 819 C C . VAL A 1 106 ? -0.595 -15.371 6.061 1.00 93.31 106 VAL A C 1
ATOM 821 O O . VAL A 1 106 ? 0.602 -15.399 5.786 1.00 93.31 106 VAL A O 1
ATOM 824 N N . GLY A 1 107 ? -1.038 -15.668 7.289 1.00 92.12 107 GLY A N 1
ATOM 825 C CA . GLY A 1 107 ? -0.170 -16.099 8.386 1.00 92.12 107 GLY A CA 1
ATOM 826 C C . GLY A 1 107 ? 0.821 -15.038 8.881 1.00 92.12 107 GLY A C 1
ATOM 827 O O . GLY A 1 107 ? 1.717 -15.367 9.654 1.00 92.12 107 GLY A O 1
ATOM 828 N N . ALA A 1 108 ? 0.681 -13.775 8.470 1.00 91.38 108 ALA A N 1
ATOM 829 C CA . ALA A 1 108 ? 1.574 -12.705 8.890 1.00 91.38 108 ALA A CA 1
ATOM 830 C C . ALA A 1 108 ? 1.378 -12.371 10.374 1.00 91.38 108 ALA A C 1
ATOM 832 O O . ALA A 1 108 ? 0.281 -12.468 10.932 1.00 91.38 108 ALA A O 1
ATOM 833 N N . LYS A 1 109 ? 2.449 -11.897 11.021 1.00 92.06 109 LYS A N 1
ATOM 834 C CA . LYS A 1 109 ? 2.330 -11.296 12.352 1.00 92.06 109 LYS A CA 1
ATOM 835 C C . LYS A 1 109 ? 1.346 -10.121 12.280 1.00 92.06 109 LYS A C 1
ATOM 837 O O . LYS A 1 109 ? 1.333 -9.363 11.318 1.00 92.06 109 LYS A O 1
ATOM 842 N N . ARG A 1 110 ? 0.530 -9.950 13.317 1.00 92.44 110 ARG A N 1
ATOM 843 C CA . ARG A 1 110 ? -0.380 -8.803 13.401 1.00 92.44 110 ARG A CA 1
ATOM 844 C C . ARG A 1 110 ? 0.404 -7.507 13.588 1.00 92.44 110 ARG A C 1
ATOM 846 O O . ARG A 1 110 ? 1.287 -7.435 14.449 1.00 92.44 110 ARG A O 1
ATOM 853 N N . ILE A 1 111 ? 0.040 -6.492 12.812 1.00 94.75 111 ILE A N 1
ATOM 854 C CA . ILE A 1 111 ? 0.503 -5.114 12.975 1.00 94.75 111 ILE A CA 1
ATOM 855 C C . ILE A 1 111 ? -0.487 -4.328 13.838 1.00 94.75 111 ILE A C 1
ATOM 857 O O . ILE A 1 111 ? -1.699 -4.528 13.763 1.00 94.75 111 ILE A O 1
ATOM 861 N N . GLU A 1 112 ? 0.029 -3.444 14.688 1.00 95.69 112 GLU A N 1
ATOM 862 C CA . GLU A 1 112 ? -0.807 -2.593 1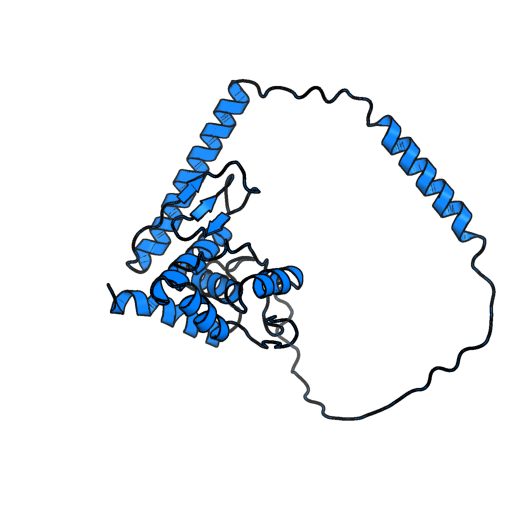5.531 1.00 95.69 112 GLU A CA 1
ATOM 863 C C . GLU A 1 112 ? -1.483 -1.491 14.701 1.00 95.69 112 GLU A C 1
ATOM 865 O O . GLU A 1 112 ? -0.850 -0.884 13.835 1.00 95.69 112 GLU A O 1
ATOM 870 N N . VAL A 1 113 ? -2.753 -1.196 14.998 1.00 96.12 113 VAL A N 1
ATOM 871 C CA . VAL A 1 113 ? -3.462 -0.031 14.451 1.00 96.12 113 VAL A CA 1
ATOM 872 C C . VAL A 1 113 ? -3.577 1.037 15.533 1.00 96.12 113 VAL A C 1
ATOM 874 O O . VAL A 1 113 ? -4.204 0.809 16.568 1.00 96.12 113 VAL A O 1
ATOM 877 N N . VAL A 1 114 ? -2.990 2.210 15.292 1.00 94.50 114 VAL A N 1
ATOM 878 C CA . VAL A 1 114 ? -2.863 3.288 16.282 1.00 94.50 114 VAL A CA 1
ATOM 879 C C . VAL A 1 114 ? -3.626 4.528 15.827 1.00 94.50 114 VAL A C 1
ATOM 881 O O . VAL A 1 114 ? -3.529 4.955 14.680 1.00 94.50 114 VAL A O 1
ATOM 884 N N . GLY A 1 115 ? -4.379 5.146 16.736 1.00 90.81 115 GLY A N 1
ATOM 885 C CA . GLY A 1 115 ? -5.013 6.436 16.475 1.00 90.81 115 GLY A CA 1
ATOM 886 C C . GLY A 1 115 ? -4.010 7.578 16.593 1.00 90.81 115 GLY A C 1
ATOM 887 O O . GLY A 1 115 ? -3.428 7.758 17.661 1.00 90.81 115 GLY A O 1
ATOM 888 N N . ASP A 1 116 ? -3.847 8.378 15.542 1.00 87.81 116 ASP A N 1
ATOM 889 C CA . ASP A 1 116 ? -2.982 9.560 15.556 1.00 87.81 116 ASP A CA 1
ATOM 890 C C . ASP A 1 116 ? -3.820 10.828 15.295 1.00 87.81 116 ASP A C 1
ATOM 892 O O . ASP A 1 116 ? -4.217 11.104 14.164 1.00 87.81 116 ASP A O 1
ATOM 896 N N . PRO A 1 117 ? -4.140 11.637 16.320 1.00 84.38 117 PRO A N 1
ATOM 897 C CA . PRO A 1 117 ? -4.962 12.831 16.136 1.00 84.38 117 PRO A CA 1
ATOM 898 C C . PRO A 1 117 ? -4.235 13.964 15.394 1.00 84.38 117 PRO A C 1
ATOM 900 O O . PRO A 1 117 ? -4.873 14.967 15.067 1.00 84.38 117 PRO A O 1
ATOM 903 N N . THR A 1 118 ? -2.926 13.840 15.146 1.00 84.62 118 THR A N 1
ATOM 904 C CA . THR A 1 118 ? -2.104 14.897 14.538 1.00 84.62 118 THR A CA 1
ATOM 905 C C . THR A 1 118 ? -2.052 14.825 13.011 1.00 84.62 118 THR A C 1
ATOM 907 O O . THR A 1 118 ? -1.836 15.852 12.372 1.00 84.62 118 THR A O 1
ATOM 910 N N . MET A 1 119 ? -2.316 13.657 12.410 1.00 82.75 119 MET A N 1
ATOM 911 C CA . MET A 1 119 ? -2.352 13.487 10.947 1.00 82.75 119 MET A CA 1
ATOM 912 C C . MET A 1 119 ? -3.643 14.028 10.322 1.00 82.75 119 MET A C 1
ATOM 914 O O . MET A 1 119 ? -4.598 14.323 11.029 1.00 82.75 119 MET A O 1
ATOM 918 N N . ALA A 1 120 ? -3.729 14.142 8.997 1.00 79.25 120 ALA A N 1
ATOM 919 C CA . ALA A 1 120 ? -5.015 14.348 8.322 1.00 79.25 120 ALA A CA 1
ATOM 920 C C . ALA A 1 120 ? -5.950 13.121 8.503 1.00 79.25 120 ALA A C 1
ATOM 922 O O . ALA A 1 120 ? -5.465 12.060 8.885 1.00 79.25 120 ALA A O 1
ATOM 923 N N . PRO A 1 121 ? -7.277 13.225 8.269 1.00 78.06 121 PRO A N 1
ATOM 924 C CA . PRO A 1 121 ? -8.203 12.084 8.327 1.00 78.06 121 PRO A CA 1
ATOM 925 C C . PRO A 1 121 ? -7.918 11.022 7.245 1.00 78.06 121 PRO A C 1
ATOM 927 O O . PRO A 1 121 ? -8.542 11.027 6.187 1.00 78.06 121 PRO A O 1
ATOM 930 N N . ARG A 1 122 ? -6.952 10.133 7.501 1.00 84.75 122 ARG A N 1
ATOM 931 C CA . ARG A 1 122 ? -6.480 9.082 6.582 1.00 84.75 122 ARG A CA 1
ATOM 932 C C . ARG A 1 122 ? -5.867 7.895 7.336 1.00 84.75 122 ARG A C 1
ATOM 934 O O . ARG A 1 122 ? -5.848 7.904 8.571 1.00 84.75 122 ARG A O 1
ATOM 941 N N . GLY A 1 123 ? -5.419 6.881 6.596 1.00 87.56 123 GLY A N 1
ATOM 942 C CA . GLY A 1 123 ? -4.533 5.814 7.073 1.00 87.56 123 GLY A CA 1
ATOM 943 C C . GLY A 1 123 ? -3.107 6.055 6.579 1.00 87.56 123 GLY A C 1
ATOM 944 O O . GLY A 1 123 ? -2.940 6.793 5.620 1.00 87.56 123 GLY A O 1
ATOM 945 N N . VAL A 1 124 ? -2.106 5.539 7.298 1.00 91.25 124 VAL A N 1
ATOM 946 C CA . VAL A 1 124 ? -0.691 5.577 6.900 1.00 91.25 124 VAL A CA 1
ATOM 947 C C . VAL A 1 124 ? 0.061 4.402 7.529 1.00 91.25 124 VAL A C 1
ATOM 949 O O . VAL A 1 124 ? 0.026 4.224 8.753 1.00 91.25 124 VAL A O 1
ATOM 952 N N . PHE A 1 125 ? 0.817 3.650 6.739 1.00 92.88 125 PHE A N 1
ATOM 953 C CA . PHE A 1 125 ? 1.792 2.683 7.223 1.00 92.88 125 PHE A CA 1
ATOM 954 C C . PHE A 1 125 ? 3.053 3.389 7.744 1.00 92.88 125 PHE A C 1
ATOM 956 O O . PHE A 1 125 ? 3.753 4.110 7.034 1.00 92.88 125 PHE A O 1
ATOM 963 N N . ALA A 1 126 ? 3.364 3.164 9.021 1.00 90.69 126 ALA A N 1
ATOM 964 C CA . ALA A 1 126 ? 4.473 3.793 9.735 1.00 90.69 126 ALA A CA 1
ATOM 965 C C . ALA A 1 126 ? 5.494 2.762 10.241 1.00 90.69 126 ALA A C 1
ATOM 967 O O . ALA A 1 126 ? 6.066 2.932 11.319 1.00 90.69 126 ALA A O 1
ATOM 968 N N . TRP A 1 127 ? 5.716 1.686 9.477 1.00 88.56 127 TRP A N 1
ATOM 969 C CA . TRP A 1 127 ? 6.608 0.561 9.790 1.00 88.56 127 TRP A CA 1
ATOM 970 C C . TRP A 1 127 ? 6.180 -0.273 10.992 1.00 88.56 127 TRP A C 1
ATOM 972 O O . TRP A 1 127 ? 5.848 -1.441 10.851 1.00 88.56 127 TRP A O 1
ATOM 982 N N . ASN A 1 128 ? 6.154 0.295 12.189 1.00 87.50 128 ASN A N 1
ATOM 983 C CA . ASN A 1 128 ? 5.767 -0.434 13.395 1.00 87.50 128 ASN A CA 1
ATOM 984 C C . ASN A 1 128 ? 4.247 -0.553 13.585 1.00 87.50 128 ASN A C 1
ATOM 986 O O . ASN A 1 128 ? 3.794 -1.350 14.404 1.00 87.50 128 ASN A O 1
ATOM 990 N N . SER A 1 129 ? 3.473 0.261 12.872 1.00 94.06 129 SER A N 1
ATOM 991 C CA . SER A 1 129 ? 2.032 0.395 13.048 1.00 94.06 129 SER A CA 1
ATOM 992 C C . SER A 1 129 ? 1.374 0.926 11.779 1.00 94.06 129 SER A C 1
ATOM 994 O O . SER A 1 129 ? 2.027 1.549 10.940 1.00 94.06 129 SER A O 1
ATOM 996 N N . ILE A 1 130 ? 0.068 0.709 11.664 1.00 95.25 130 ILE A N 1
ATOM 997 C CA . ILE A 1 130 ? -0.797 1.460 10.757 1.00 95.25 130 ILE A CA 1
ATOM 998 C C . ILE A 1 130 ? -1.452 2.555 11.587 1.00 95.25 130 ILE A C 1
ATOM 1000 O O . ILE A 1 130 ? -2.212 2.286 12.519 1.00 95.25 130 ILE A O 1
ATOM 1004 N N . LYS A 1 131 ? -1.142 3.805 11.273 1.00 94.19 131 LYS A N 1
ATOM 1005 C CA . LYS A 1 131 ? -1.719 4.955 11.956 1.00 94.19 131 LYS A CA 1
ATOM 1006 C C . LYS A 1 131 ? -2.973 5.413 11.232 1.00 94.19 131 LYS A C 1
ATOM 1008 O O . LYS A 1 131 ? -2.972 5.501 10.009 1.00 94.19 131 LYS A O 1
ATOM 1013 N N . ILE A 1 132 ? -4.023 5.740 11.978 1.00 92.12 132 ILE A N 1
ATOM 1014 C CA . ILE A 1 132 ? -5.264 6.267 11.409 1.00 92.12 132 ILE A CA 1
ATOM 1015 C C . ILE A 1 132 ? -5.767 7.497 12.159 1.00 92.12 132 ILE A C 1
ATOM 1017 O O . ILE A 1 132 ? -5.600 7.615 13.377 1.00 92.12 132 ILE A O 1
ATOM 1021 N N . ARG A 1 133 ? -6.504 8.360 11.459 1.00 88.62 133 ARG A N 1
ATOM 1022 C CA . ARG A 1 133 ? -7.350 9.387 12.076 1.00 88.62 133 ARG A CA 1
ATOM 1023 C C . ARG A 1 133 ? -8.765 9.323 11.528 1.00 88.62 133 ARG A C 1
ATOM 1025 O O . ARG A 1 133 ? -8.982 9.398 10.323 1.00 88.62 133 ARG A O 1
ATOM 1032 N N . GLY A 1 134 ? -9.740 9.269 12.432 1.00 86.62 134 GLY A N 1
ATOM 1033 C CA . GLY A 1 134 ? -11.137 9.073 12.071 1.00 86.62 134 GLY A CA 1
ATOM 1034 C C . GLY A 1 134 ? -11.428 7.646 11.608 1.00 86.62 134 GLY A C 1
ATOM 1035 O O . GLY A 1 134 ? -10.648 6.717 11.820 1.00 86.62 134 GLY A O 1
ATOM 1036 N N . CYS A 1 135 ? -12.591 7.482 10.983 1.00 88.94 135 CYS A N 1
ATOM 1037 C CA . CYS A 1 135 ? -12.971 6.243 10.322 1.00 88.94 135 CYS A CA 1
ATOM 1038 C C . CYS A 1 135 ? -12.371 6.212 8.918 1.00 88.94 135 CYS A C 1
ATOM 1040 O O . CYS A 1 135 ? -12.711 7.039 8.074 1.00 88.94 135 CYS A O 1
ATOM 1042 N N . VAL A 1 136 ? -11.512 5.228 8.680 1.00 89.94 136 VAL A N 1
ATOM 1043 C CA . VAL A 1 136 ? -10.840 5.001 7.401 1.00 89.94 136 VAL A CA 1
ATOM 1044 C C . VAL A 1 136 ? -11.552 3.880 6.643 1.00 89.94 136 VAL A C 1
ATOM 1046 O O . VAL A 1 136 ? -12.086 2.945 7.245 1.00 89.94 136 VAL A O 1
ATOM 1049 N N . SER A 1 137 ? -11.613 3.984 5.314 1.00 92.31 137 SER A N 1
ATOM 1050 C CA . SER A 1 137 ? -12.267 2.965 4.488 1.00 92.31 137 SER A CA 1
ATOM 1051 C C . SER A 1 137 ? -11.476 1.650 4.481 1.00 92.31 137 SER A C 1
ATOM 1053 O O . SER A 1 137 ? -10.256 1.643 4.633 1.00 92.31 137 SER A O 1
ATOM 1055 N N . LYS A 1 138 ? -12.157 0.525 4.228 1.00 94.50 138 LYS A N 1
ATOM 1056 C CA . LYS A 1 138 ? -11.488 -0.776 4.057 1.00 94.50 138 LYS A CA 1
ATOM 1057 C C . LYS A 1 138 ? -10.475 -0.780 2.908 1.00 94.50 138 LYS A C 1
ATOM 1059 O O . LYS A 1 138 ? -9.463 -1.455 3.023 1.00 94.50 138 LYS A O 1
ATOM 1064 N N . SER A 1 139 ? -10.726 -0.027 1.833 1.00 94.19 139 SER A N 1
ATOM 1065 C CA . SER A 1 139 ? -9.774 0.086 0.722 1.00 94.19 139 SER A CA 1
ATOM 1066 C C . SER A 1 139 ? -8.479 0.761 1.167 1.00 94.19 139 SER A C 1
ATOM 1068 O O . SER A 1 139 ? -7.414 0.288 0.810 1.00 94.19 139 SER A O 1
ATOM 1070 N N . VAL A 1 140 ? -8.551 1.840 1.949 1.00 93.50 140 VAL A N 1
ATOM 1071 C CA . VAL A 1 140 ? -7.340 2.500 2.467 1.00 93.50 140 VAL A CA 1
ATOM 1072 C C . VAL A 1 140 ? -6.624 1.577 3.454 1.00 93.50 140 VAL A C 1
ATOM 1074 O O . VAL A 1 140 ? -5.430 1.367 3.349 1.00 93.50 140 VAL A O 1
ATOM 1077 N N . LEU A 1 141 ? -7.342 0.913 4.365 1.00 95.62 141 LEU A N 1
ATOM 1078 C CA . LEU A 1 141 ? -6.696 -0.036 5.282 1.00 95.62 141 LEU A CA 1
ATOM 1079 C C . LEU A 1 141 ? -6.010 -1.199 4.550 1.00 95.62 141 LEU A C 1
ATOM 1081 O O . LEU A 1 141 ? -4.931 -1.615 4.950 1.00 95.62 141 LEU A O 1
ATOM 1085 N N . ALA A 1 142 ? -6.620 -1.728 3.489 1.00 97.25 142 ALA A N 1
ATOM 1086 C CA . ALA A 1 142 ? -6.013 -2.779 2.680 1.00 97.25 142 ALA A CA 1
ATOM 1087 C C . ALA A 1 142 ? -4.773 -2.285 1.916 1.00 97.25 142 ALA A C 1
ATOM 1089 O O . ALA A 1 142 ? -3.817 -3.044 1.799 1.00 97.25 142 ALA A O 1
ATOM 1090 N N . HIS A 1 143 ? -4.760 -1.027 1.465 1.00 96.88 143 HIS A N 1
ATOM 1091 C CA . HIS A 1 143 ? -3.569 -0.374 0.915 1.00 96.88 143 HIS A CA 1
ATOM 1092 C C . HIS A 1 143 ? -2.420 -0.338 1.929 1.00 96.88 143 HIS A C 1
ATOM 1094 O O . HIS A 1 143 ? -1.334 -0.833 1.639 1.00 96.88 143 HIS A O 1
ATOM 1100 N N . GLU A 1 144 ? -2.679 0.130 3.156 1.00 96.44 144 GLU A N 1
ATOM 1101 C CA . GLU A 1 144 ? -1.650 0.169 4.207 1.00 96.44 144 GLU A CA 1
ATOM 1102 C C . GLU A 1 144 ? -1.147 -1.223 4.597 1.00 96.44 144 GLU A C 1
ATOM 1104 O O . GLU A 1 144 ? 0.031 -1.421 4.897 1.00 96.44 144 GLU A O 1
ATOM 1109 N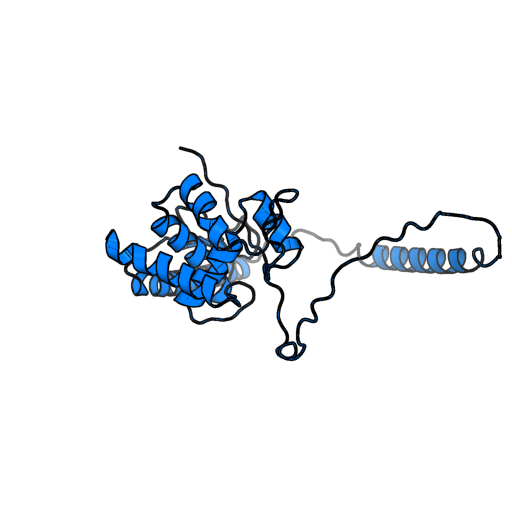 N . VAL A 1 145 ? -2.036 -2.221 4.585 1.00 97.38 145 VAL A N 1
ATOM 1110 C CA . VAL A 1 145 ? -1.627 -3.618 4.764 1.00 97.38 145 VAL A CA 1
ATOM 1111 C C . VAL A 1 145 ? -0.788 -4.092 3.574 1.00 97.38 145 VAL A C 1
ATOM 1113 O O . VAL A 1 145 ? 0.143 -4.865 3.774 1.00 97.38 145 VAL A O 1
ATOM 1116 N N . GLY A 1 146 ? -1.044 -3.603 2.360 1.00 97.50 146 GLY A N 1
ATOM 1117 C CA . GLY A 1 146 ? -0.195 -3.825 1.192 1.00 97.50 146 GLY A CA 1
ATOM 1118 C C . GLY A 1 146 ? 1.250 -3.387 1.430 1.00 97.50 146 GLY A C 1
ATOM 1119 O O . GLY A 1 146 ? 2.161 -4.197 1.247 1.00 97.50 146 GLY A O 1
ATOM 1120 N N . HIS A 1 147 ? 1.456 -2.167 1.940 1.00 97.25 147 HIS A N 1
ATOM 1121 C CA . HIS A 1 147 ? 2.779 -1.688 2.370 1.00 97.25 147 HIS A CA 1
ATOM 1122 C C . HIS A 1 147 ? 3.409 -2.594 3.430 1.00 97.25 147 HIS A C 1
ATOM 1124 O O . HIS A 1 147 ? 4.572 -2.981 3.315 1.00 97.25 147 HIS A O 1
ATOM 1130 N N . TYR A 1 148 ? 2.638 -2.984 4.449 1.00 96.88 148 TYR A N 1
ATOM 1131 C CA . TYR A 1 148 ? 3.118 -3.863 5.517 1.00 96.88 148 TYR A CA 1
ATOM 1132 C C . TYR A 1 148 ? 3.590 -5.230 4.999 1.00 96.88 148 TYR A C 1
ATOM 1134 O O . TYR A 1 148 ? 4.672 -5.701 5.357 1.00 96.88 148 TYR A O 1
ATOM 1142 N N . ILE A 1 149 ? 2.791 -5.867 4.144 1.00 97.12 149 ILE A N 1
ATOM 1143 C CA . ILE A 1 149 ? 3.102 -7.172 3.557 1.00 97.12 149 ILE A CA 1
ATOM 1144 C C . ILE A 1 149 ? 4.306 -7.070 2.620 1.00 97.12 149 ILE A C 1
ATOM 1146 O O . ILE A 1 149 ? 5.164 -7.951 2.652 1.00 97.12 149 ILE A O 1
ATOM 1150 N N . HIS A 1 150 ? 4.434 -5.977 1.861 1.00 96.50 150 HIS A N 1
ATOM 1151 C CA . HIS A 1 150 ? 5.606 -5.729 1.022 1.00 96.50 150 HIS A CA 1
ATOM 1152 C C . HIS A 1 150 ? 6.885 -5.539 1.844 1.00 96.50 150 HIS A C 1
ATOM 1154 O O . HIS A 1 150 ? 7.934 -6.100 1.514 1.00 96.50 150 HIS A O 1
ATOM 1160 N N . ALA A 1 151 ? 6.796 -4.812 2.960 1.00 95.06 151 ALA A N 1
ATOM 1161 C CA . ALA A 1 151 ? 7.902 -4.665 3.895 1.00 95.06 151 ALA A CA 1
ATOM 1162 C C . ALA A 1 151 ? 8.320 -6.026 4.473 1.00 95.06 151 ALA A C 1
ATOM 1164 O O . ALA A 1 151 ? 9.511 -6.336 4.502 1.00 95.06 151 ALA A O 1
ATOM 1165 N N . LEU A 1 152 ? 7.364 -6.871 4.883 1.00 94.69 152 LEU A N 1
ATOM 1166 C CA . LEU A 1 152 ? 7.649 -8.225 5.371 1.00 94.69 152 LEU A CA 1
ATOM 1167 C C . LEU A 1 152 ? 8.298 -9.111 4.301 1.00 94.69 152 LEU A C 1
ATOM 1169 O O . LEU A 1 152 ? 9.328 -9.728 4.572 1.00 94.69 152 LEU A O 1
ATOM 1173 N N . SER A 1 153 ? 7.737 -9.155 3.089 1.00 94.75 153 SER A N 1
ATOM 1174 C CA . SER A 1 153 ? 8.262 -9.983 1.995 1.00 94.75 153 SER A CA 1
ATOM 1175 C C . SER A 1 153 ? 9.660 -9.550 1.551 1.00 94.75 153 SER A C 1
ATOM 1177 O O . SER A 1 153 ? 10.425 -10.357 1.033 1.00 94.75 153 SER A O 1
ATOM 1179 N N . SER A 1 154 ? 10.004 -8.284 1.791 1.00 92.62 154 SER A N 1
ATOM 1180 C CA . SER A 1 154 ? 11.314 -7.694 1.499 1.00 92.62 154 SER A CA 1
ATOM 1181 C C . SER A 1 154 ? 12.300 -7.807 2.670 1.00 92.62 154 SER A C 1
ATOM 1183 O O . SER A 1 154 ? 13.306 -7.098 2.710 1.00 92.62 154 SER A O 1
ATOM 1185 N N . GLY A 1 155 ? 12.019 -8.660 3.662 1.00 91.75 155 GLY A N 1
ATOM 1186 C CA . GLY A 1 155 ? 12.900 -8.887 4.810 1.00 91.75 155 GLY A CA 1
ATOM 1187 C C . GLY A 1 155 ? 12.943 -7.727 5.808 1.00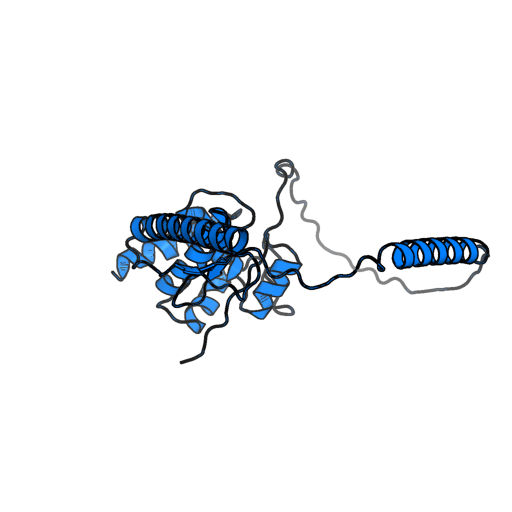 91.75 155 GLY A C 1
ATOM 1188 O O . GLY A 1 155 ? 13.925 -7.581 6.533 1.00 91.75 155 GLY A O 1
ATOM 1189 N N . TRP A 1 156 ? 11.895 -6.899 5.848 1.00 92.12 156 TRP A N 1
ATOM 1190 C CA . TRP A 1 156 ? 11.766 -5.739 6.734 1.00 92.12 156 TRP A CA 1
ATOM 1191 C C . TRP A 1 156 ? 12.889 -4.701 6.561 1.00 92.12 156 TRP A C 1
ATOM 1193 O O . TRP A 1 156 ? 13.436 -4.163 7.525 1.00 92.12 156 TRP A O 1
ATOM 1203 N N . SER A 1 157 ? 13.248 -4.429 5.305 1.00 92.44 157 SER A N 1
ATOM 1204 C CA . SER A 1 157 ? 14.334 -3.529 4.912 1.00 92.44 157 SER A CA 1
ATOM 1205 C C . SER A 1 157 ? 13.842 -2.537 3.865 1.00 92.44 157 SER A C 1
ATOM 1207 O O . SER A 1 157 ? 13.374 -2.945 2.804 1.00 92.44 157 SER A O 1
ATOM 1209 N N . TRP A 1 158 ? 13.989 -1.235 4.131 1.00 90.56 158 TRP A N 1
ATOM 1210 C CA . TRP A 1 158 ? 13.597 -0.196 3.174 1.00 90.56 158 TRP A CA 1
ATOM 1211 C C . TRP A 1 158 ? 14.353 -0.300 1.853 1.00 90.56 158 TRP A C 1
ATOM 1213 O O . TRP A 1 158 ? 13.730 -0.300 0.800 1.00 90.56 158 TRP A O 1
ATOM 1223 N N . GLY A 1 159 ? 15.680 -0.453 1.897 1.00 93.06 159 GLY A N 1
ATOM 1224 C CA . GLY A 1 159 ? 16.480 -0.569 0.676 1.00 93.06 159 GLY A CA 1
ATOM 1225 C C . GLY A 1 159 ? 16.083 -1.780 -0.171 1.00 93.06 159 GLY A C 1
ATOM 1226 O O . GLY A 1 159 ? 16.080 -1.704 -1.394 1.00 93.06 159 GLY A O 1
ATOM 1227 N N . THR A 1 160 ? 15.687 -2.882 0.472 1.00 94.75 160 THR A N 1
ATOM 1228 C CA . THR A 1 160 ? 15.206 -4.077 -0.231 1.00 94.75 160 THR A CA 1
ATOM 1229 C C . THR A 1 160 ? 13.799 -3.865 -0.783 1.00 94.75 160 THR A C 1
ATOM 1231 O O . THR A 1 160 ? 13.570 -4.181 -1.941 1.00 94.75 160 THR A O 1
ATOM 1234 N N . MET A 1 161 ? 12.887 -3.282 -0.000 1.00 94.62 161 MET A N 1
ATOM 1235 C CA . MET A 1 161 ? 11.513 -2.982 -0.420 1.00 94.62 161 MET A CA 1
ATOM 1236 C C . MET A 1 161 ? 11.474 -1.994 -1.590 1.00 94.62 161 MET A C 1
ATOM 1238 O O . MET A 1 161 ? 10.756 -2.226 -2.553 1.00 94.62 161 MET A O 1
ATOM 1242 N N . SER A 1 162 ? 12.282 -0.933 -1.542 1.00 95.31 162 SER A N 1
ATOM 1243 C CA . SER A 1 162 ? 12.398 0.056 -2.619 1.00 95.31 16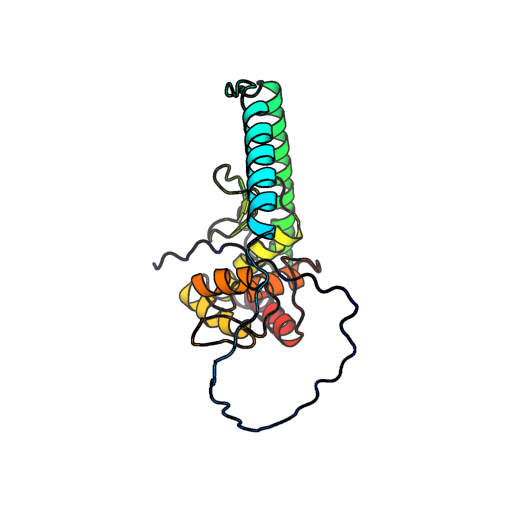2 SER A CA 1
ATOM 1244 C C . SER A 1 162 ? 13.081 -0.503 -3.873 1.00 95.31 162 SER A C 1
ATOM 1246 O O . SER A 1 162 ? 12.763 -0.083 -4.979 1.00 95.31 162 SER A O 1
ATOM 1248 N N . ALA A 1 163 ? 14.024 -1.439 -3.744 1.00 95.62 163 ALA A N 1
ATOM 1249 C CA . ALA A 1 163 ? 14.579 -2.114 -4.918 1.00 95.62 163 ALA A CA 1
ATOM 1250 C C . ALA A 1 163 ? 13.557 -3.087 -5.530 1.00 95.62 163 ALA A C 1
ATOM 1252 O O . ALA A 1 163 ? 13.426 -3.176 -6.749 1.00 95.62 163 ALA A O 1
ATOM 1253 N N . ASP A 1 164 ? 12.822 -3.799 -4.676 1.00 96.56 164 ASP A N 1
ATOM 1254 C CA . ASP A 1 164 ? 11.776 -4.739 -5.065 1.00 96.56 164 ASP A CA 1
ATOM 1255 C C . ASP A 1 164 ? 10.580 -4.035 -5.722 1.00 96.56 164 ASP A C 1
ATOM 1257 O O . ASP A 1 164 ? 10.025 -4.541 -6.694 1.00 96.56 164 ASP A O 1
ATOM 1261 N N . SER A 1 165 ? 10.220 -2.836 -5.255 1.00 97.12 165 SER A N 1
ATOM 1262 C CA . SER A 1 165 ? 9.086 -2.055 -5.762 1.00 97.12 165 SER A CA 1
ATOM 1263 C C . SER A 1 165 ? 9.208 -1.689 -7.240 1.00 97.12 165 SER A C 1
ATOM 1265 O O . SER A 1 165 ? 8.192 -1.517 -7.912 1.00 97.12 165 SER A O 1
ATOM 1267 N N . MET A 1 166 ? 10.426 -1.658 -7.786 1.00 97.38 166 MET A N 1
ATOM 1268 C CA . MET A 1 166 ? 10.664 -1.399 -9.206 1.00 97.38 166 MET A CA 1
ATOM 1269 C C . MET A 1 1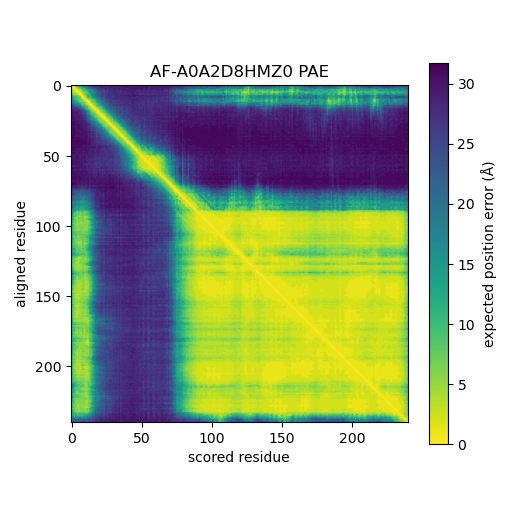66 ? 9.930 -2.378 -10.129 1.00 97.38 166 MET A C 1
ATOM 1271 O O . MET A 1 166 ? 9.563 -1.990 -11.236 1.00 97.38 166 MET A O 1
ATOM 1275 N N . VAL A 1 167 ? 9.647 -3.614 -9.690 1.00 97.00 167 VAL A N 1
ATOM 1276 C CA . VAL A 1 167 ? 8.864 -4.565 -10.506 1.00 97.00 167 VAL A CA 1
ATOM 1277 C C . VAL A 1 167 ? 7.417 -4.108 -10.713 1.00 97.00 167 VAL A C 1
ATOM 1279 O O . VAL A 1 167 ? 6.785 -4.501 -11.690 1.00 97.00 167 VAL A O 1
ATOM 1282 N N . PHE A 1 168 ? 6.901 -3.267 -9.813 1.00 97.69 168 PHE A N 1
ATOM 1283 C CA . PHE A 1 168 ? 5.565 -2.680 -9.891 1.00 97.69 168 PHE A CA 1
ATOM 1284 C C . PHE A 1 168 ? 5.541 -1.353 -10.663 1.00 97.69 168 PHE A C 1
ATOM 1286 O O . PHE A 1 168 ? 4.465 -0.842 -10.981 1.00 97.69 168 PHE A O 1
ATOM 1293 N N . CYS A 1 169 ? 6.709 -0.811 -11.019 1.00 97.31 169 CYS A N 1
ATOM 1294 C CA . CYS A 1 169 ? 6.838 0.471 -11.695 1.00 97.31 169 CYS A CA 1
ATOM 1295 C C . CYS A 1 169 ? 6.772 0.335 -13.224 1.00 97.31 169 CYS A C 1
ATOM 1297 O O . CYS A 1 169 ? 7.785 0.315 -13.928 1.00 97.31 169 CYS A O 1
ATOM 1299 N N . ILE A 1 170 ? 5.557 0.248 -13.768 1.00 95.12 170 ILE A N 1
ATOM 1300 C CA . ILE A 1 170 ? 5.361 0.179 -15.222 1.00 95.12 170 ILE A CA 1
ATOM 1301 C C . ILE A 1 170 ? 5.729 1.519 -15.863 1.00 95.12 170 ILE A C 1
ATOM 1303 O O . ILE A 1 170 ? 5.222 2.571 -15.477 1.00 95.12 170 ILE A O 1
ATOM 1307 N N . GLY A 1 171 ? 6.558 1.465 -16.908 1.00 96.19 171 GLY A N 1
ATOM 1308 C CA . GLY A 1 171 ? 6.957 2.650 -17.665 1.00 96.19 171 GLY A CA 1
ATOM 1309 C C . GLY A 1 171 ? 7.796 3.617 -16.837 1.00 96.19 171 GLY A C 1
ATOM 1310 O O . GLY A 1 171 ? 7.582 4.819 -16.935 1.00 96.19 171 GLY A O 1
ATOM 1311 N N . PHE A 1 172 ? 8.692 3.084 -16.003 1.00 97.69 172 PHE A N 1
ATOM 1312 C CA . PHE A 1 172 ? 9.654 3.873 -15.243 1.00 97.69 172 PHE A CA 1
ATOM 1313 C C . PHE A 1 172 ? 10.376 4.892 -16.134 1.00 97.69 172 PHE A C 1
ATOM 1315 O O . PHE A 1 172 ? 11.005 4.524 -17.131 1.00 97.69 172 PHE A O 1
ATOM 1322 N 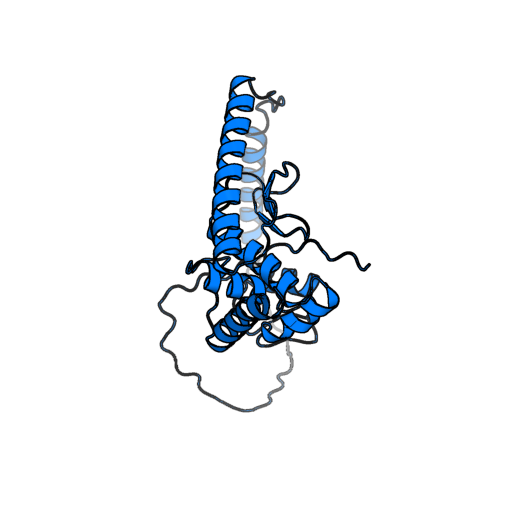N . ASP A 1 173 ? 10.287 6.158 -15.745 1.00 97.69 173 ASP A N 1
ATOM 1323 C CA . ASP A 1 173 ? 11.022 7.266 -16.332 1.00 97.69 173 ASP A CA 1
ATOM 1324 C C . ASP A 1 173 ? 12.189 7.651 -15.419 1.00 97.69 173 ASP A C 1
ATOM 1326 O O . ASP A 1 173 ? 11.991 8.137 -14.308 1.00 97.69 173 ASP A O 1
ATOM 1330 N N . SER A 1 174 ? 13.415 7.469 -15.906 1.00 95.94 174 SER A N 1
ATOM 1331 C CA . SER A 1 174 ? 14.633 7.777 -15.153 1.00 95.94 174 SER A CA 1
ATOM 1332 C C . SER A 1 174 ? 14.900 9.271 -14.956 1.00 95.94 174 SER A C 1
ATOM 1334 O O . SER A 1 174 ? 15.796 9.619 -14.194 1.00 95.94 174 SER A O 1
ATOM 1336 N N . GLU A 1 175 ? 14.212 10.160 -15.679 1.00 96.81 175 GLU A N 1
ATOM 1337 C CA . GLU A 1 175 ? 14.367 11.608 -15.476 1.00 96.81 175 GLU A CA 1
ATOM 1338 C C . GLU A 1 175 ? 13.530 12.117 -14.302 1.00 96.81 175 GLU A C 1
ATOM 1340 O O . GLU A 1 175 ? 13.912 13.084 -13.640 1.00 96.81 175 GLU A O 1
ATOM 1345 N N . THR A 1 176 ? 12.387 11.479 -14.051 1.00 96.00 176 THR A N 1
ATOM 1346 C CA . THR A 1 176 ? 11.411 11.930 -13.055 1.00 96.00 176 THR A CA 1
ATOM 1347 C C . THR A 1 176 ? 11.190 10.946 -11.913 1.00 96.00 176 THR A C 1
ATOM 1349 O O . THR A 1 176 ? 10.484 11.283 -10.965 1.00 96.00 176 THR A O 1
ATOM 1352 N N . ASP A 1 177 ? 11.770 9.748 -12.003 1.00 95.56 177 ASP A N 1
ATOM 1353 C CA . ASP A 1 177 ? 11.561 8.611 -11.106 1.00 95.56 177 ASP A CA 1
ATOM 1354 C C . ASP A 1 177 ? 10.093 8.139 -11.029 1.00 95.56 177 ASP A C 1
ATOM 1356 O O . ASP A 1 177 ? 9.674 7.455 -10.094 1.00 95.56 177 ASP A O 1
ATOM 1360 N N . ARG A 1 178 ? 9.274 8.488 -12.028 1.00 96.50 178 ARG A N 1
ATOM 1361 C CA . ARG A 1 178 ? 7.838 8.185 -12.056 1.00 96.50 178 ARG A CA 1
ATOM 1362 C C . ARG A 1 178 ? 7.539 6.911 -12.836 1.00 96.50 178 ARG A C 1
ATOM 1364 O O . ARG A 1 178 ? 8.152 6.615 -13.858 1.00 96.50 178 ARG A O 1
ATOM 1371 N N . CYS A 1 179 ? 6.513 6.185 -12.402 1.00 96.12 179 CYS A N 1
ATOM 1372 C CA . CYS A 1 179 ? 5.972 5.033 -13.124 1.00 96.12 179 CYS A CA 1
ATOM 1373 C C . CYS A 1 179 ? 4.928 5.503 -14.145 1.00 96.12 179 CYS A C 1
ATOM 1375 O O . CYS A 1 179 ? 3.718 5.478 -13.892 1.00 96.12 179 CYS A O 1
ATOM 1377 N N . GLU A 1 180 ? 5.381 6.002 -15.297 1.00 95.44 180 GLU A N 1
ATOM 1378 C CA . GLU A 1 180 ? 4.508 6.705 -16.245 1.00 95.44 180 GLU A CA 1
ATOM 1379 C C . GLU A 1 180 ? 3.469 5.803 -16.913 1.00 95.44 180 GLU A C 1
ATOM 1381 O O . GLU A 1 180 ? 2.366 6.256 -17.226 1.00 95.44 180 GLU A O 1
ATOM 1386 N N . GLY A 1 181 ? 3.765 4.510 -17.044 1.00 92.38 181 GLY A N 1
ATOM 1387 C CA . GLY A 1 181 ? 2.811 3.501 -17.503 1.00 92.38 181 GLY A CA 1
ATOM 1388 C C . GLY A 1 181 ? 1.832 3.020 -16.425 1.00 92.38 181 GLY A C 1
ATOM 1389 O O . GLY A 1 181 ? 0.959 2.209 -16.726 1.00 92.38 181 GLY A O 1
ATOM 1390 N N . GLY A 1 182 ? 1.969 3.502 -15.187 1.00 90.94 182 GLY A N 1
ATOM 1391 C CA . GLY A 1 182 ? 1.099 3.183 -14.061 1.00 90.94 182 GLY A CA 1
ATOM 1392 C C . GLY A 1 182 ? -0.247 3.921 -14.067 1.00 90.94 182 GLY A C 1
ATOM 1393 O O . GLY A 1 182 ? -0.496 4.829 -14.867 1.00 90.94 182 GLY A O 1
ATOM 1394 N N . TRP A 1 183 ? -1.132 3.538 -13.140 1.00 93.19 183 TRP A N 1
ATOM 1395 C CA . TRP A 1 183 ? -2.525 4.020 -13.057 1.00 93.19 183 TRP A CA 1
ATOM 1396 C C . TRP A 1 183 ? -2.791 5.009 -11.916 1.00 93.19 183 TRP A C 1
ATOM 1398 O O . TRP A 1 183 ? -3.945 5.418 -11.712 1.00 93.19 183 TRP A O 1
ATOM 1408 N N . LEU A 1 184 ? -1.758 5.357 -11.151 1.00 92.31 184 LEU A N 1
ATOM 1409 C CA . LEU A 1 184 ? -1.829 6.440 -10.181 1.00 92.31 184 LEU A CA 1
ATOM 1410 C C . LEU A 1 184 ? -2.123 7.765 -10.896 1.00 92.31 184 LEU A C 1
ATOM 1412 O O . LEU A 1 184 ? -1.789 7.946 -12.071 1.00 92.31 184 LEU A O 1
ATOM 1416 N N . SER A 1 185 ? -2.788 8.684 -10.198 1.00 90.81 185 SER A N 1
ATOM 1417 C CA . SER A 1 185 ? -2.944 10.063 -10.673 1.00 90.81 185 SER A CA 1
ATOM 1418 C C . SER A 1 185 ? -1.579 10.726 -10.868 1.00 90.81 185 SER A C 1
ATOM 1420 O O . SER A 1 185 ? -0.588 10.282 -10.292 1.00 90.81 185 SER A O 1
ATOM 1422 N N . ASP A 1 186 ? -1.503 11.818 -11.632 1.00 90.38 186 ASP A N 1
ATOM 1423 C CA . ASP A 1 186 ? -0.232 12.541 -11.783 1.00 90.38 186 ASP A CA 1
ATOM 1424 C C . ASP A 1 186 ? 0.322 13.014 -10.438 1.00 90.38 186 ASP A C 1
ATOM 1426 O O . ASP A 1 186 ? 1.525 12.919 -10.213 1.00 90.38 186 ASP A O 1
ATOM 1430 N N . GLY A 1 187 ? -0.548 13.461 -9.527 1.00 88.88 187 GLY A N 1
ATOM 1431 C CA . GLY A 1 187 ? -0.159 13.765 -8.152 1.00 88.88 187 GLY A CA 1
ATOM 1432 C C . GLY A 1 187 ? 0.385 12.532 -7.433 1.00 88.88 187 GLY A C 1
ATOM 1433 O O . GLY A 1 187 ? 1.460 12.601 -6.852 1.00 88.88 187 GLY A O 1
ATOM 1434 N N . GLY A 1 188 ? -0.300 11.393 -7.553 1.00 89.62 188 GLY A N 1
ATOM 1435 C CA . GLY A 1 188 ? 0.127 10.128 -6.961 1.00 89.62 188 GLY A CA 1
ATOM 1436 C C . GLY A 1 188 ? 1.482 9.631 -7.471 1.00 89.62 188 GLY A C 1
ATOM 1437 O O . GLY A 1 188 ? 2.342 9.294 -6.669 1.00 89.62 188 GLY A O 1
ATOM 1438 N N . LYS A 1 189 ? 1.721 9.664 -8.786 1.00 92.94 189 LYS A N 1
ATOM 1439 C CA . LYS A 1 189 ? 3.024 9.317 -9.378 1.00 92.94 189 LYS A CA 1
ATOM 1440 C C . LYS A 1 189 ? 4.138 10.244 -8.882 1.00 92.94 189 LYS A C 1
ATOM 1442 O O . LYS A 1 189 ? 5.236 9.777 -8.614 1.00 92.94 189 LYS A O 1
ATOM 1447 N N . THR A 1 190 ? 3.865 11.546 -8.735 1.00 91.75 190 THR A N 1
ATOM 1448 C CA . THR A 1 190 ? 4.840 12.495 -8.166 1.00 91.75 190 THR A CA 1
ATOM 1449 C C . THR A 1 190 ? 5.132 12.170 -6.707 1.00 91.75 190 THR A C 1
ATOM 1451 O O . THR A 1 190 ? 6.295 12.129 -6.326 1.00 91.75 190 THR A O 1
ATOM 1454 N N . SER A 1 191 ? 4.099 11.938 -5.893 1.00 89.19 191 SER A N 1
ATOM 1455 C CA . SER A 1 191 ? 4.266 11.584 -4.480 1.00 89.19 191 SER A CA 1
ATOM 1456 C C . SER A 1 191 ? 5.043 10.280 -4.311 1.00 89.19 191 SER A C 1
ATOM 1458 O O . SER A 1 191 ? 5.958 10.226 -3.496 1.00 89.19 191 SER A O 1
ATOM 1460 N N . GLU A 1 192 ? 4.739 9.263 -5.120 1.00 92.75 192 GLU A N 1
ATOM 1461 C CA . GLU A 1 192 ? 5.462 7.991 -5.126 1.00 92.75 192 GLU A CA 1
ATOM 1462 C C . GLU A 1 192 ? 6.940 8.188 -5.487 1.00 92.75 192 GLU A C 1
ATOM 1464 O O . GLU A 1 192 ? 7.809 7.710 -4.762 1.00 92.75 192 GLU A O 1
ATOM 1469 N N . ALA A 1 193 ? 7.240 8.941 -6.551 1.00 92.56 193 ALA A N 1
ATOM 1470 C CA . ALA A 1 193 ? 8.611 9.207 -6.992 1.00 92.56 193 ALA A CA 1
ATOM 1471 C C . ALA A 1 193 ? 9.461 9.929 -5.928 1.00 92.56 193 ALA A C 1
ATOM 1473 O O . ALA A 1 193 ? 10.668 9.713 -5.850 1.00 92.56 193 ALA A O 1
ATOM 1474 N N . LEU A 1 194 ? 8.844 10.748 -5.063 1.00 89.06 194 LEU A N 1
ATOM 1475 C CA . LEU A 1 194 ? 9.535 11.385 -3.930 1.00 89.06 194 LEU A CA 1
ATOM 1476 C C . LEU A 1 194 ? 9.962 10.389 -2.840 1.00 89.06 194 LEU A C 1
ATOM 1478 O O . LEU A 1 194 ? 10.822 10.719 -2.021 1.00 89.06 194 LEU A O 1
ATOM 1482 N N . VAL A 1 195 ? 9.341 9.209 -2.800 1.00 88.62 195 VAL A N 1
ATOM 1483 C CA . VAL A 1 195 ? 9.600 8.161 -1.810 1.00 88.62 195 VAL A CA 1
ATOM 1484 C C . VAL A 1 195 ? 10.430 7.042 -2.439 1.00 88.62 195 VAL A C 1
ATOM 1486 O O . VAL A 1 195 ? 11.581 6.850 -2.052 1.00 88.62 195 VAL A O 1
ATOM 1489 N N . ALA A 1 196 ? 9.848 6.310 -3.388 1.00 93.31 196 ALA A N 1
ATOM 1490 C CA . ALA A 1 196 ? 10.502 5.306 -4.219 1.00 93.31 196 ALA A CA 1
ATOM 1491 C C . ALA A 1 196 ? 9.549 4.864 -5.349 1.00 93.31 196 ALA A C 1
ATOM 1493 O O . ALA A 1 196 ? 8.384 4.561 -5.069 1.00 93.31 196 ALA A O 1
ATOM 1494 N N . PRO A 1 197 ? 10.026 4.732 -6.600 1.00 95.44 197 PRO A N 1
ATOM 1495 C CA . PRO A 1 197 ? 9.189 4.277 -7.705 1.00 95.44 197 PRO A CA 1
ATOM 1496 C C . PRO A 1 197 ? 8.572 2.896 -7.437 1.00 95.44 197 PRO A C 1
ATOM 1498 O O . PRO A 1 197 ? 9.238 1.960 -6.983 1.00 95.44 197 PRO A O 1
ATOM 1501 N N . GLY A 1 198 ? 7.284 2.764 -7.741 1.00 96.88 198 GLY A N 1
ATOM 1502 C CA . GLY A 1 198 ? 6.525 1.518 -7.648 1.00 96.88 198 GLY A CA 1
ATOM 1503 C C . GLY A 1 198 ? 6.099 1.097 -6.238 1.00 96.88 198 GLY A C 1
ATOM 1504 O O . GLY A 1 198 ? 5.393 0.097 -6.118 1.00 96.88 198 GLY A O 1
ATOM 1505 N N . VAL A 1 199 ? 6.500 1.804 -5.172 1.00 96.69 199 VAL A N 1
ATOM 1506 C CA . VAL A 1 199 ? 6.117 1.451 -3.789 1.00 96.69 199 VAL A CA 1
ATOM 1507 C C . VAL A 1 199 ? 4.607 1.564 -3.580 1.00 96.69 199 VAL A C 1
ATOM 1509 O O . VAL A 1 199 ? 3.989 0.671 -3.001 1.00 96.69 199 VAL A O 1
ATOM 1512 N N . GLU A 1 200 ? 3.989 2.613 -4.112 1.00 95.75 200 GLU A N 1
ATOM 1513 C CA . GLU A 1 200 ? 2.544 2.802 -4.030 1.00 95.75 200 GLU A CA 1
ATOM 1514 C C . GLU A 1 200 ? 1.829 1.803 -4.939 1.00 95.75 200 GLU A C 1
ATOM 1516 O O . GLU A 1 200 ? 0.878 1.142 -4.523 1.00 95.75 200 GLU A O 1
ATOM 1521 N N . HIS A 1 201 ? 2.323 1.597 -6.162 1.00 97.06 201 HIS A N 1
ATOM 1522 C CA . HIS A 1 201 ? 1.771 0.576 -7.057 1.00 97.06 201 HIS A CA 1
ATOM 1523 C C . HIS A 1 201 ? 1.788 -0.826 -6.420 1.00 97.06 201 HIS A C 1
ATOM 1525 O O . HIS A 1 201 ? 0.802 -1.562 -6.532 1.00 97.06 201 HIS A O 1
ATOM 1531 N N . ALA A 1 202 ? 2.866 -1.182 -5.711 1.00 97.62 202 ALA A N 1
ATOM 1532 C CA . ALA A 1 202 ? 2.972 -2.435 -4.970 1.00 97.62 202 ALA A CA 1
ATOM 1533 C C . ALA A 1 202 ? 1.906 -2.534 -3.871 1.00 97.62 202 ALA A C 1
ATOM 1535 O O . ALA A 1 202 ? 1.183 -3.531 -3.811 1.00 97.62 202 ALA A O 1
ATOM 1536 N N . ALA A 1 203 ? 1.742 -1.493 -3.051 1.00 97.50 203 ALA A N 1
ATOM 1537 C CA . ALA A 1 203 ? 0.750 -1.464 -1.978 1.00 97.50 203 ALA A CA 1
ATOM 1538 C C . ALA A 1 203 ? -0.691 -1.562 -2.488 1.00 97.50 203 ALA A C 1
ATOM 1540 O O . ALA A 1 203 ? -1.486 -2.340 -1.955 1.00 97.50 203 ALA A O 1
ATOM 1541 N N . HIS A 1 204 ? -1.018 -0.854 -3.574 1.00 97.12 204 HIS A N 1
ATOM 1542 C CA . HIS A 1 204 ? -2.318 -0.979 -4.239 1.00 97.12 204 HIS A CA 1
ATOM 1543 C C . HIS A 1 204 ? -2.566 -2.411 -4.724 1.00 97.12 204 HIS A C 1
ATOM 1545 O O . HIS A 1 204 ? -3.654 -2.951 -4.509 1.00 97.12 204 HIS A O 1
ATOM 1551 N N . CYS A 1 205 ? -1.569 -3.037 -5.355 1.00 97.88 205 CYS A N 1
ATOM 1552 C CA . CYS A 1 205 ? -1.700 -4.385 -5.902 1.00 97.88 205 CYS A CA 1
ATOM 1553 C C . CYS A 1 205 ? -1.782 -5.475 -4.835 1.00 97.88 205 CYS A C 1
ATOM 1555 O O . CYS A 1 205 ? -2.647 -6.347 -4.909 1.00 97.88 205 CYS A O 1
ATOM 1557 N N . ILE A 1 206 ? -0.928 -5.418 -3.819 1.00 98.19 206 ILE A N 1
ATOM 1558 C CA . ILE A 1 206 ? -0.960 -6.364 -2.703 1.00 98.19 206 ILE A CA 1
ATOM 1559 C C . ILE A 1 206 ? -2.253 -6.176 -1.902 1.00 98.19 206 ILE A C 1
ATOM 1561 O O . ILE A 1 206 ? -2.940 -7.153 -1.609 1.00 98.19 206 ILE A O 1
ATOM 1565 N N . GLY A 1 207 ? -2.649 -4.930 -1.627 1.00 97.62 207 GLY A N 1
ATOM 1566 C CA . GLY A 1 207 ? -3.910 -4.614 -0.958 1.00 97.62 207 GLY A CA 1
ATOM 1567 C C . GLY A 1 207 ? -5.139 -5.121 -1.719 1.00 97.62 207 GLY A C 1
ATOM 1568 O O . GLY A 1 207 ? -6.059 -5.664 -1.102 1.00 97.62 207 GLY A O 1
ATOM 1569 N N . TYR A 1 208 ? -5.144 -5.006 -3.053 1.00 97.62 208 TYR A N 1
ATOM 1570 C CA . TYR A 1 208 ? -6.176 -5.593 -3.916 1.00 97.62 208 TYR A CA 1
ATOM 1571 C C . TYR A 1 208 ? -6.266 -7.109 -3.727 1.00 97.62 208 TYR A C 1
ATOM 1573 O O . TYR A 1 208 ? -7.321 -7.619 -3.364 1.00 97.62 208 TYR A O 1
ATOM 1581 N N . VAL A 1 209 ? -5.148 -7.819 -3.902 1.00 97.81 209 VAL A N 1
ATOM 1582 C CA . VAL A 1 209 ? -5.095 -9.287 -3.816 1.00 97.81 209 VAL A CA 1
ATOM 1583 C C . VAL A 1 209 ? -5.531 -9.802 -2.443 1.00 97.81 209 VAL A C 1
ATOM 1585 O O . VAL A 1 209 ? -6.214 -10.818 -2.353 1.00 97.81 209 VAL A O 1
ATOM 1588 N N . LEU A 1 210 ? -5.162 -9.105 -1.366 1.00 96.56 210 LEU A N 1
ATOM 1589 C CA . LEU A 1 210 ? -5.518 -9.501 -0.000 1.00 96.56 210 LEU A CA 1
ATOM 1590 C C . LEU A 1 210 ? -7.002 -9.323 0.316 1.00 96.56 210 LEU A C 1
ATOM 1592 O O . LEU A 1 210 ? -7.559 -10.087 1.105 1.00 96.56 210 LEU A O 1
ATOM 1596 N N . SER A 1 211 ? -7.619 -8.273 -0.226 1.00 96.38 211 SER A N 1
ATOM 1597 C CA . SER A 1 211 ? -8.958 -7.845 0.186 1.00 96.38 211 SER A CA 1
ATOM 1598 C C . SER A 1 211 ? -10.061 -8.156 -0.818 1.00 96.38 211 SER A C 1
ATOM 1600 O O . SER A 1 211 ? -11.229 -8.134 -0.429 1.00 96.38 211 SER A O 1
ATOM 1602 N N . ASP A 1 212 ? -9.707 -8.406 -2.082 1.00 94.94 212 ASP A N 1
ATOM 1603 C CA . ASP A 1 212 ? -10.627 -8.484 -3.226 1.00 94.94 212 ASP A CA 1
ATOM 1604 C C . ASP A 1 212 ? -11.492 -7.212 -3.393 1.00 94.94 212 ASP A C 1
ATOM 1606 O O . ASP A 1 212 ? -12.547 -7.201 -4.027 1.00 94.94 212 ASP A O 1
ATOM 1610 N N . ILE A 1 213 ? -11.060 -6.095 -2.795 1.00 93.62 213 ILE A N 1
ATOM 1611 C CA . 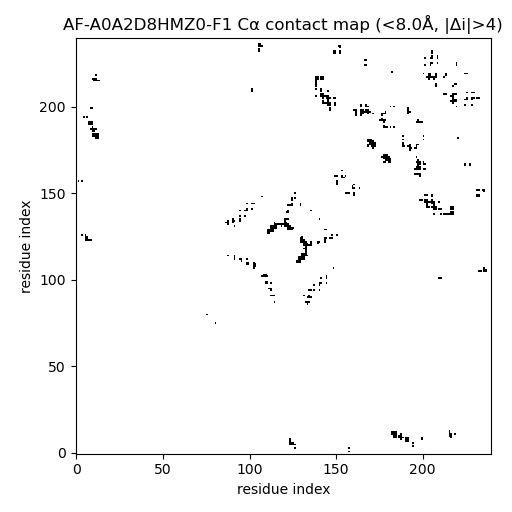ILE A 1 213 ? -11.704 -4.792 -2.942 1.00 93.62 213 ILE A CA 1
ATOM 1612 C C . ILE A 1 213 ? -11.018 -4.081 -4.091 1.00 93.62 213 ILE A C 1
ATOM 1614 O O . ILE A 1 213 ? -9.839 -3.779 -4.000 1.00 93.62 213 ILE A O 1
ATOM 1618 N N . TYR A 1 214 ? -11.763 -3.757 -5.143 1.00 89.75 214 TYR A N 1
ATOM 1619 C CA . TYR A 1 214 ? -11.273 -2.880 -6.200 1.00 89.75 214 TYR A CA 1
ATOM 1620 C C . TYR A 1 214 ? -11.716 -1.437 -5.926 1.00 89.75 214 TYR A C 1
ATOM 1622 O O . TYR A 1 214 ? -12.891 -1.093 -6.087 1.00 89.75 214 TYR A O 1
ATOM 1630 N N . GLY A 1 215 ? -10.786 -0.580 -5.502 1.00 85.94 215 GLY A N 1
ATOM 1631 C CA . GLY A 1 215 ? -11.055 0.826 -5.178 1.00 85.94 215 GLY A CA 1
ATOM 1632 C C . GLY A 1 215 ? -9.877 1.752 -5.476 1.00 85.94 215 GLY A C 1
ATOM 1633 O O . GLY A 1 215 ? -8.826 1.305 -5.922 1.00 85.94 215 GLY A O 1
ATOM 1634 N N . SER A 1 216 ? -10.026 3.053 -5.200 1.00 85.00 216 SER A N 1
ATOM 1635 C CA . SER A 1 216 ? -8.986 4.063 -5.481 1.00 85.00 216 SER A CA 1
ATOM 1636 C C . SER A 1 216 ? -7.658 3.849 -4.744 1.00 85.00 216 SER A C 1
ATOM 1638 O O . SER A 1 216 ? -6.692 4.515 -5.091 1.00 85.00 216 SER A O 1
ATOM 1640 N N . TYR A 1 217 ? -7.613 2.953 -3.753 1.00 86.94 217 TYR A N 1
ATOM 1641 C CA . TYR A 1 217 ? -6.409 2.614 -2.978 1.00 86.94 217 TYR A CA 1
ATOM 1642 C C . TYR A 1 217 ? -5.993 1.135 -3.121 1.00 86.94 217 TYR A C 1
ATOM 1644 O O . TYR A 1 217 ? -4.978 0.709 -2.591 1.00 86.94 217 TYR A O 1
ATOM 1652 N N . THR A 1 218 ? -6.785 0.321 -3.818 1.00 90.50 218 THR A N 1
ATOM 1653 C CA . THR A 1 218 ? -6.618 -1.144 -3.928 1.00 90.50 218 THR A CA 1
ATOM 1654 C C . THR A 1 218 ? -6.818 -1.583 -5.371 1.00 90.50 218 THR A C 1
ATOM 1656 O O . THR A 1 218 ? -7.580 -2.491 -5.688 1.00 90.50 218 THR A O 1
ATOM 1659 N N . LYS A 1 219 ? -6.200 -0.860 -6.301 1.00 91.75 219 LYS A N 1
ATOM 1660 C CA . LYS A 1 219 ? -6.377 -1.093 -7.732 1.00 91.75 219 LYS A CA 1
ATOM 1661 C C . LYS A 1 219 ? -5.145 -1.780 -8.303 1.00 91.75 219 LYS A C 1
ATOM 1663 O O . LYS A 1 219 ? -4.053 -1.266 -8.149 1.00 91.75 219 LYS A O 1
ATOM 1668 N N . CYS A 1 220 ? -5.331 -2.883 -9.026 1.00 95.19 220 CYS A N 1
ATOM 1669 C CA . CYS A 1 220 ? -4.253 -3.573 -9.740 1.00 95.19 220 CYS A CA 1
ATOM 1670 C C . CYS A 1 220 ? -4.716 -3.967 -11.150 1.00 95.19 220 CYS A C 1
ATOM 1672 O O . CYS A 1 220 ? -5.264 -5.048 -11.343 1.00 95.19 220 CYS A O 1
ATOM 1674 N N . PRO A 1 221 ? -4.586 -3.081 -12.150 1.00 92.75 221 PRO A N 1
ATOM 1675 C CA . PRO A 1 221 ? -5.203 -3.278 -13.458 1.00 92.75 221 PRO A CA 1
ATOM 1676 C C . PRO A 1 221 ? -4.378 -4.159 -14.410 1.00 92.75 221 PRO A C 1
ATOM 1678 O O . PRO A 1 221 ? -4.794 -4.360 -15.548 1.00 92.75 221 PRO A O 1
ATOM 1681 N N . HIS A 1 222 ? -3.213 -4.655 -13.985 1.00 93.75 222 HIS A N 1
ATOM 1682 C CA . HIS A 1 222 ? -2.306 -5.425 -14.832 1.00 93.75 222 HIS A CA 1
ATOM 1683 C C . HIS A 1 222 ? -2.058 -6.825 -14.259 1.00 93.75 222 HIS A C 1
ATOM 1685 O O . HIS A 1 222 ? -1.525 -6.957 -13.160 1.00 93.75 222 HIS A O 1
ATOM 1691 N N . ASP A 1 223 ? -2.356 -7.865 -15.042 1.00 95.12 223 ASP A N 1
ATOM 1692 C CA . ASP A 1 223 ? -2.259 -9.273 -14.615 1.00 95.12 223 ASP A CA 1
ATOM 1693 C C . ASP A 1 223 ? -0.860 -9.680 -14.128 1.00 95.12 223 ASP A C 1
ATOM 1695 O O . ASP A 1 223 ? -0.718 -10.442 -13.168 1.00 95.12 223 ASP A O 1
ATOM 1699 N N . HIS A 1 224 ? 0.194 -9.155 -14.761 1.00 95.94 224 HIS A N 1
ATOM 1700 C CA . HIS A 1 224 ? 1.562 -9.429 -14.320 1.00 95.94 224 HIS A CA 1
ATOM 1701 C C . HIS A 1 224 ? 1.829 -8.848 -12.923 1.00 95.94 224 HIS A C 1
ATOM 1703 O O . HIS A 1 224 ? 2.457 -9.512 -12.109 1.00 95.94 224 HIS A O 1
ATOM 1709 N N . LEU A 1 225 ? 1.277 -7.678 -12.589 1.00 97.50 225 LEU A N 1
ATOM 1710 C CA . LEU A 1 225 ? 1.413 -7.095 -11.251 1.00 97.50 225 LEU A CA 1
ATOM 1711 C C . LEU A 1 225 ? 0.569 -7.815 -10.199 1.00 97.50 225 LEU A C 1
ATOM 1713 O O . LEU A 1 225 ? 1.000 -7.934 -9.056 1.00 97.50 225 LEU A O 1
ATOM 1717 N N . ILE A 1 226 ? -0.597 -8.345 -10.581 1.00 97.69 226 ILE A N 1
ATOM 1718 C CA . ILE A 1 226 ? -1.370 -9.249 -9.716 1.00 97.69 226 ILE A CA 1
ATOM 1719 C C . ILE A 1 226 ? -0.517 -10.481 -9.383 1.00 97.69 226 ILE A C 1
ATOM 1721 O O . ILE A 1 226 ? -0.427 -10.881 -8.223 1.00 97.69 226 ILE A O 1
ATOM 1725 N N . THR A 1 227 ? 0.170 -11.044 -10.381 1.00 97.75 227 THR A N 1
ATOM 1726 C CA . THR A 1 227 ? 1.092 -12.174 -10.184 1.00 97.75 227 THR A CA 1
ATOM 1727 C C . THR A 1 227 ? 2.236 -11.803 -9.235 1.00 97.75 227 THR A C 1
ATOM 1729 O O . THR A 1 227 ? 2.502 -12.536 -8.283 1.00 97.75 227 THR A O 1
ATOM 1732 N N . GLU A 1 228 ? 2.871 -10.641 -9.418 1.00 97.81 228 GLU A N 1
ATOM 1733 C CA . GLU A 1 228 ? 3.933 -10.182 -8.513 1.00 97.81 228 GLU A CA 1
ATOM 1734 C C . GLU A 1 228 ? 3.437 -9.950 -7.079 1.00 97.81 228 GLU A C 1
ATOM 1736 O O . GLU A 1 228 ? 4.139 -10.292 -6.123 1.00 97.81 228 GLU A O 1
ATOM 1741 N N . ALA A 1 229 ? 2.217 -9.438 -6.906 1.00 97.88 229 ALA A N 1
ATOM 1742 C CA . ALA A 1 229 ? 1.591 -9.282 -5.596 1.00 97.88 229 ALA A CA 1
ATOM 1743 C C . ALA A 1 229 ? 1.323 -10.637 -4.917 1.00 97.88 229 ALA A C 1
ATOM 1745 O O . ALA A 1 229 ? 1.651 -10.809 -3.741 1.00 97.88 229 ALA A O 1
ATOM 1746 N N . HIS A 1 230 ? 0.814 -11.630 -5.659 1.00 97.06 230 HIS A N 1
ATOM 1747 C CA . HIS A 1 230 ? 0.684 -13.006 -5.165 1.00 97.06 230 HIS A CA 1
ATOM 1748 C C . HIS A 1 230 ? 2.037 -13.574 -4.719 1.00 97.06 230 HIS A C 1
ATOM 1750 O O . HIS A 1 230 ? 2.107 -14.194 -3.658 1.00 97.06 230 HIS A O 1
ATOM 1756 N N . ASN A 1 231 ? 3.114 -13.331 -5.476 1.00 95.88 231 ASN A N 1
ATOM 1757 C CA . ASN A 1 231 ? 4.455 -13.796 -5.114 1.00 95.88 231 ASN A CA 1
ATOM 1758 C C . ASN A 1 231 ? 4.899 -13.234 -3.752 1.00 95.88 231 ASN A C 1
ATOM 1760 O O . ASN A 1 231 ? 5.392 -13.991 -2.917 1.00 95.88 231 ASN A O 1
ATOM 1764 N N . ARG A 1 232 ? 4.682 -11.937 -3.476 1.00 95.69 232 ARG A N 1
ATOM 1765 C CA . ARG A 1 232 ? 5.070 -11.322 -2.185 1.00 95.69 232 ARG A CA 1
ATOM 1766 C C . ARG A 1 232 ? 4.267 -11.888 -1.019 1.00 95.69 232 ARG A C 1
ATOM 1768 O O . ARG A 1 232 ? 4.834 -12.142 0.039 1.00 95.69 232 ARG A O 1
ATOM 1775 N N . ILE A 1 233 ? 2.981 -12.157 -1.230 1.00 95.12 233 ILE A N 1
ATOM 1776 C CA . ILE A 1 233 ? 2.133 -12.814 -0.230 1.00 95.12 233 ILE A CA 1
ATOM 1777 C C . ILE A 1 233 ? 2.620 -14.247 0.038 1.00 95.12 233 ILE A C 1
ATOM 1779 O O . ILE A 1 233 ? 2.767 -14.642 1.191 1.00 95.12 233 ILE A O 1
ATOM 1783 N N . GLN A 1 234 ? 2.929 -15.019 -1.008 1.00 90.06 234 GLN A N 1
ATOM 1784 C CA . GLN A 1 234 ? 3.400 -16.403 -0.876 1.00 90.06 234 GLN A CA 1
ATOM 1785 C C . GLN A 1 234 ? 4.777 -16.517 -0.215 1.00 90.06 234 GLN A C 1
ATOM 1787 O O . GLN A 1 234 ? 5.018 -17.474 0.523 1.00 90.06 234 GLN A O 1
ATOM 1792 N N . LEU A 1 235 ? 5.676 -15.551 -0.437 1.00 84.31 235 LEU A N 1
ATOM 1793 C CA . LEU A 1 235 ? 6.992 -15.532 0.209 1.00 84.31 235 LEU A CA 1
ATOM 1794 C C . LEU A 1 235 ? 6.883 -15.551 1.740 1.00 84.31 235 LEU A C 1
ATOM 1796 O O . LEU A 1 235 ? 7.731 -16.155 2.394 1.00 84.31 235 LEU A O 1
ATOM 1800 N N . LEU A 1 236 ? 5.812 -14.997 2.317 1.00 80.81 236 LEU A N 1
ATOM 1801 C CA . LEU A 1 236 ? 5.586 -15.046 3.764 1.00 80.81 236 LEU A CA 1
ATOM 1802 C C . LEU A 1 236 ? 5.447 -16.476 4.296 1.00 80.81 236 LEU A C 1
ATOM 1804 O O . LEU A 1 236 ? 5.916 -16.761 5.390 1.00 80.81 236 LEU A O 1
ATOM 1808 N N . HIS A 1 237 ? 4.893 -17.399 3.510 1.00 67.31 237 HIS A N 1
ATOM 1809 C CA . HIS A 1 237 ? 4.773 -18.806 3.906 1.00 67.31 237 HIS A CA 1
ATOM 1810 C C . HIS A 1 237 ? 6.105 -19.569 3.840 1.00 67.31 237 HIS A C 1
ATOM 1812 O O . HIS A 1 237 ? 6.183 -20.702 4.301 1.00 67.31 237 HIS A O 1
ATOM 1818 N N . THR A 1 238 ? 7.140 -18.990 3.223 1.00 60.62 238 THR A N 1
ATOM 1819 C CA . THR A 1 238 ? 8.450 -19.645 3.055 1.00 60.62 238 THR A CA 1
ATOM 1820 C C . THR A 1 238 ? 9.415 -19.308 4.196 1.00 60.62 238 THR A C 1
ATOM 1822 O O . THR A 1 238 ? 10.371 -20.045 4.431 1.00 60.62 238 THR A O 1
ATOM 1825 N N . PHE A 1 239 ? 9.175 -18.204 4.909 1.00 53.16 239 PHE A N 1
ATOM 1826 C CA . PHE A 1 239 ? 10.067 -17.680 5.950 1.00 53.16 239 PHE A CA 1
ATOM 1827 C C . PHE A 1 239 ? 9.459 -17.673 7.365 1.00 53.16 239 PHE A C 1
ATOM 1829 O O . PHE A 1 239 ? 10.147 -17.268 8.305 1.00 53.16 239 PHE A O 1
ATOM 1836 N N . LEU A 1 240 ? 8.205 -18.114 7.517 1.00 50.88 240 LEU A N 1
ATOM 1837 C CA . LEU A 1 240 ? 7.507 -18.319 8.794 1.00 50.88 240 LEU A CA 1
ATOM 1838 C C . LEU A 1 240 ? 7.399 -19.814 9.112 1.00 50.88 240 LEU A C 1
ATOM 1840 O O . LEU A 1 240 ? 7.566 -20.158 10.304 1.00 50.88 240 LEU A O 1
#

Solvent-accessible surface area (backbone atoms only — not comparable to full-atom values): 13943 Å² total; per-residue (Å²): 130,86,82,66,77,74,60,66,88,43,52,34,58,84,77,72,94,79,73,91,80,74,84,86,76,87,80,82,89,82,91,79,90,78,84,90,82,88,88,89,88,83,91,88,77,82,70,66,62,62,56,53,55,50,52,53,51,52,52,52,56,54,57,63,68,70,70,76,67,84,84,65,86,75,75,73,52,74,69,56,51,52,52,52,51,52,51,40,51,55,30,46,53,53,49,37,52,53,51,41,53,54,27,55,77,55,72,44,78,76,73,49,62,43,83,38,90,86,58,69,85,39,67,36,37,59,88,76,29,37,38,30,18,64,76,65,54,71,40,47,53,29,17,35,48,12,46,52,47,45,31,55,50,34,73,70,31,60,73,46,30,47,60,57,14,45,80,44,24,37,55,64,34,89,90,69,41,23,30,69,63,44,64,48,28,74,67,13,32,52,49,24,31,76,74,34,34,14,48,52,51,40,10,13,16,29,9,14,72,68,64,76,44,82,41,58,37,6,51,58,96,42,72,69,47,45,51,54,28,50,50,39,55,53,47,42,71,76,79,111

Radius of gyration: 24.7 Å; Cα contacts (8 Å, |Δi|>4): 330; chains: 1; bounding box: 40×67×66 Å

pLDDT: mean 75.37, std 24.44, range [26.03, 98.19]

Foldseek 3Di:
DDQADFQDAFWFDDDDPPPPDDDDDDDDDDDDDDDDDDDDDDDDPDPVVVVVVVVVVVVVVVVVVVPPPDPPPPDDDPVRVVVQVVQFVVLLVVLQVLQCLLCVVLPHDRAHEAEDCPDDQAWTQNLRHIYGHGRYDLLRSLLSSLLVLLCVLQVVDLVSSLVLLVQLQDCQDPVQRFSVVDRTDPVSRNSCSVRHGRSQSSSLLLSCLSPVDDDRRNHHPDPVSVVSSVVSSVSSVVPD

Mean predicted aligned error: 14.78 Å